Protein AF-A0A0F9HTT0-F1 (afdb_monomer)

Solvent-accessible surface area (backbone atoms only — not comparable to full-atom values): 13011 Å² total; per-residue (Å²): 137,82,81,79,82,82,64,60,93,89,58,52,79,64,54,54,51,51,52,52,50,56,60,61,68,66,59,85,53,100,83,54,87,80,87,70,98,74,83,88,62,87,89,46,56,83,67,41,56,71,45,66,48,99,88,65,45,85,36,46,57,89,56,58,44,81,81,50,72,56,44,89,99,46,33,50,54,43,59,76,82,69,53,58,72,52,77,45,68,61,84,60,81,55,97,86,48,83,76,86,70,100,72,89,84,85,87,54,102,75,70,79,89,83,67,72,57,90,80,61,93,61,92,47,52,54,34,60,55,73,43,62,47,98,87,69,46,77,37,30,38,44,34,26,92,42,61,87,53,95,59,81,42,80,49,75,70,75,74,86,84,91,83,88,84,67,81,81,96,61,83,90,83,85,90,75,91,77,84,76,78,82,80,79,82,126

Foldseek 3Di:
DDDPPDDDPPADPVNVVVVVVVVVVQVDDPPDDDDDPDDDDPQEDPLFDWDQDPVGDIYGDPFPCVVPPDDPPAWDWGDPPRHDIDIDGPQDPPPPGDDDDPDDDDDDPDDDDDQQDPPDPDQFGDDWDFDADPVGHTQWIWADHTRPDPDTDTDGDPDDDDDDDDPDPDDDDDDDPDDDPPPDDD

Structure (mmCIF, N/CA/C/O backbone):
data_AF-A0A0F9HTT0-F1
#
_entry.id   AF-A0A0F9HTT0-F1
#
loop_
_atom_site.group_PDB
_atom_site.id
_atom_site.type_symbol
_atom_site.label_atom_id
_atom_site.label_alt_id
_atom_site.label_comp_id
_atom_site.label_asym_id
_atom_site.label_entity_id
_atom_site.label_seq_id
_atom_site.pdbx_PDB_ins_code
_atom_site.Cartn_x
_atom_site.Cartn_y
_atom_site.Cartn_z
_atom_site.occupancy
_atom_site.B_iso_or_equiv
_atom_site.auth_seq_id
_atom_site.auth_comp_id
_atom_site.auth_asym_id
_atom_site.auth_atom_id
_atom_site.pdbx_PDB_model_num
ATOM 1 N N . MET A 1 1 ? -30.720 -22.957 77.000 1.00 44.38 1 MET A N 1
ATOM 2 C CA . MET A 1 1 ? -29.562 -22.425 76.253 1.00 44.38 1 MET A CA 1
ATOM 3 C C . MET A 1 1 ? -30.097 -21.460 75.205 1.00 44.38 1 MET A C 1
ATOM 5 O O . MET A 1 1 ? -30.482 -21.893 74.131 1.00 44.38 1 MET A O 1
ATOM 9 N N . GLY A 1 2 ? -30.271 -20.187 75.571 1.00 49.44 2 GLY A N 1
ATOM 10 C CA . GLY A 1 2 ? -30.751 -19.158 74.645 1.00 49.44 2 GLY A CA 1
ATOM 11 C C . GLY A 1 2 ? -29.561 -18.577 73.898 1.00 49.44 2 GLY A C 1
ATOM 12 O O . GLY A 1 2 ? -28.643 -18.062 74.528 1.00 49.44 2 GLY A O 1
ATOM 13 N N . THR A 1 3 ? -29.542 -18.720 72.579 1.00 54.47 3 THR A N 1
ATOM 14 C CA . THR A 1 3 ? -28.498 -18.172 71.712 1.00 54.47 3 THR A CA 1
ATOM 15 C C . THR A 1 3 ? -28.499 -16.650 71.820 1.00 54.47 3 THR A C 1
ATOM 17 O O . THR A 1 3 ? -29.500 -16.011 71.488 1.00 54.47 3 THR A O 1
ATOM 20 N N . SER A 1 4 ? -27.397 -16.064 72.291 1.00 58.12 4 SER A N 1
ATOM 21 C CA . SER A 1 4 ? -27.196 -14.617 72.268 1.00 58.12 4 SER A CA 1
ATOM 22 C C . SER A 1 4 ? -27.288 -14.133 70.826 1.00 58.12 4 SER A C 1
ATOM 24 O O . SER A 1 4 ? -26.438 -14.454 69.997 1.00 58.12 4 SER A O 1
ATOM 26 N N . ASN A 1 5 ? -28.345 -13.381 70.528 1.00 60.69 5 ASN A N 1
ATOM 27 C CA . ASN A 1 5 ? -28.507 -12.685 69.263 1.00 60.69 5 ASN A CA 1
ATOM 28 C C . ASN A 1 5 ? -27.493 -11.530 69.276 1.00 60.69 5 ASN A C 1
ATOM 30 O O . ASN A 1 5 ? -27.756 -10.471 69.844 1.00 60.69 5 ASN A O 1
ATOM 34 N N . LEU A 1 6 ? -26.279 -11.805 68.792 1.00 56.62 6 LEU A N 1
ATOM 35 C CA . LEU A 1 6 ? -25.123 -10.910 68.827 1.00 56.62 6 LEU A CA 1
ATOM 36 C C . LEU A 1 6 ? -25.371 -9.698 67.919 1.00 56.62 6 LEU A C 1
ATOM 38 O O . LEU A 1 6 ? -24.936 -9.660 66.773 1.00 56.62 6 LEU A O 1
ATOM 42 N N . ILE A 1 7 ? -26.074 -8.694 68.436 1.00 59.91 7 ILE A N 1
ATOM 43 C CA . ILE A 1 7 ? -25.997 -7.341 67.896 1.00 59.91 7 ILE A CA 1
ATOM 44 C C . ILE A 1 7 ? -24.750 -6.714 68.521 1.00 59.91 7 ILE A C 1
ATOM 46 O O . ILE A 1 7 ? -24.640 -6.633 69.745 1.00 59.91 7 ILE A O 1
ATOM 50 N N . SER A 1 8 ? -23.790 -6.328 67.681 1.00 65.12 8 SER A N 1
ATOM 51 C CA . SER A 1 8 ? -22.561 -5.665 68.124 1.00 65.12 8 SER A CA 1
ATOM 52 C C . SER A 1 8 ? -22.897 -4.431 68.971 1.00 65.12 8 SER A C 1
ATOM 54 O O . SER A 1 8 ? -23.736 -3.613 68.576 1.00 65.12 8 SER A O 1
ATOM 56 N N . VAL A 1 9 ? -22.257 -4.308 70.141 1.00 57.00 9 VAL A N 1
ATOM 57 C CA . VAL A 1 9 ? -22.409 -3.165 71.052 1.00 57.00 9 VAL A CA 1
ATOM 58 C C . VAL A 1 9 ? -22.036 -1.894 70.285 1.00 57.00 9 VAL A C 1
ATOM 60 O O . VAL A 1 9 ? -20.870 -1.674 69.977 1.00 57.00 9 VAL A O 1
ATOM 63 N N . GLY A 1 10 ? -23.039 -1.086 69.933 1.00 64.62 10 GLY A N 1
ATOM 64 C CA . GLY A 1 10 ? -22.864 0.143 69.147 1.00 64.62 10 GLY A CA 1
ATOM 65 C C . GLY A 1 10 ? -23.852 0.328 67.992 1.00 64.62 10 GLY A C 1
ATOM 66 O O . GLY A 1 10 ? -23.966 1.433 67.476 1.00 64.62 10 GLY A O 1
ATOM 67 N N . THR A 1 11 ? -24.613 -0.705 67.616 1.00 70.50 11 THR A N 1
ATOM 68 C CA . THR A 1 11 ? -25.748 -0.570 66.683 1.00 70.50 11 THR A CA 1
ATOM 69 C C . THR A 1 11 ? -27.010 -1.121 67.332 1.00 70.50 11 THR A C 1
ATOM 71 O O . THR A 1 11 ? -27.002 -2.224 67.865 1.00 70.50 11 THR A O 1
ATOM 74 N N . THR A 1 12 ? -28.103 -0.362 67.348 1.00 85.56 12 THR A N 1
ATOM 75 C CA . THR A 1 12 ? -29.396 -0.862 67.833 1.00 85.56 12 THR A CA 1
ATOM 76 C C . THR A 1 12 ? -30.155 -1.565 66.704 1.00 85.56 12 THR A C 1
ATOM 78 O O . THR A 1 12 ? -29.914 -1.336 65.517 1.00 85.56 12 THR A O 1
ATOM 81 N N . LEU A 1 13 ? -31.166 -2.370 67.045 1.00 85.62 13 LEU A N 1
ATOM 82 C CA . LEU A 1 13 ? -32.094 -2.931 66.051 1.00 85.62 13 LEU A CA 1
ATOM 83 C C . LEU A 1 13 ? -32.804 -1.835 65.226 1.00 85.62 13 LEU A C 1
ATOM 85 O O . LEU A 1 13 ? -33.217 -2.063 64.088 1.00 85.62 13 LEU A O 1
ATOM 89 N N . GLN A 1 14 ? -32.959 -0.639 65.798 1.00 90.19 14 GLN A N 1
ATOM 90 C CA . GLN A 1 14 ? -33.544 0.514 65.119 1.00 90.19 14 GLN A CA 1
ATOM 91 C C . GLN A 1 14 ? -32.577 1.119 64.091 1.00 90.19 14 GLN A C 1
ATOM 93 O O . GLN A 1 14 ? -33.029 1.500 63.011 1.00 90.19 14 GLN A O 1
ATOM 98 N N . ASP A 1 15 ? -31.271 1.142 64.373 1.00 88.88 15 ASP A N 1
ATOM 99 C CA . ASP A 1 15 ? -30.243 1.611 63.432 1.00 88.88 15 ASP A CA 1
ATOM 100 C C . ASP A 1 15 ? -30.157 0.702 62.208 1.00 88.88 15 ASP A C 1
ATOM 102 O O . ASP A 1 15 ? -30.147 1.185 61.075 1.00 88.88 15 ASP A O 1
ATOM 106 N N . LEU A 1 16 ? -30.217 -0.617 62.424 1.00 88.69 16 LEU A N 1
ATOM 107 C CA . LEU A 1 16 ? -30.276 -1.591 61.335 1.00 88.69 16 LEU A CA 1
ATOM 108 C C . LEU A 1 16 ? -31.517 -1.372 60.457 1.00 88.69 16 LEU A C 1
ATOM 110 O O . LEU A 1 16 ? -31.412 -1.308 59.233 1.00 88.69 16 LEU A O 1
ATOM 114 N N . ARG A 1 17 ? -32.698 -1.192 61.064 1.00 90.88 17 ARG A N 1
ATOM 115 C CA . ARG A 1 17 ? -33.935 -0.902 60.317 1.00 90.88 17 ARG A CA 1
ATOM 116 C C . ARG A 1 17 ? -33.834 0.396 59.522 1.00 90.88 17 ARG A C 1
ATOM 118 O O . ARG A 1 17 ? -34.252 0.421 58.369 1.00 90.88 17 ARG A O 1
ATOM 125 N N . ARG A 1 18 ? -33.258 1.454 60.104 1.00 91.50 18 ARG A N 1
ATOM 126 C CA . ARG A 1 18 ? -33.022 2.729 59.408 1.00 91.50 18 ARG A CA 1
ATOM 127 C C . ARG A 1 18 ? -32.077 2.556 58.219 1.00 91.50 18 ARG A C 1
ATOM 129 O O . ARG A 1 18 ? -32.345 3.125 57.166 1.00 91.50 18 ARG A O 1
ATOM 136 N N . ALA A 1 19 ? -31.008 1.773 58.360 1.00 88.94 19 ALA A N 1
ATOM 137 C CA . ALA A 1 19 ? -30.078 1.487 57.268 1.00 88.94 19 ALA A CA 1
ATOM 138 C C . ALA A 1 19 ? -30.762 0.726 56.119 1.00 88.94 19 ALA A C 1
ATOM 140 O O . ALA A 1 19 ? -30.657 1.134 54.963 1.00 88.94 19 ALA A O 1
ATOM 141 N N . VAL A 1 20 ? -31.545 -0.310 56.438 1.00 90.12 20 VAL A N 1
ATOM 142 C CA . VAL A 1 20 ? -32.313 -1.081 55.445 1.00 90.12 20 VAL A CA 1
ATOM 143 C C . VAL A 1 20 ? -33.370 -0.215 54.756 1.00 90.12 20 VAL A C 1
ATOM 145 O O . VAL A 1 20 ? -33.509 -0.275 53.539 1.00 90.12 20 VAL A O 1
ATOM 148 N N . GLN A 1 21 ? -34.084 0.639 55.497 1.00 92.44 21 GLN A N 1
ATOM 149 C CA . GLN A 1 21 ? -35.062 1.569 54.921 1.00 92.44 21 GLN A CA 1
ATOM 150 C C . GLN A 1 21 ? -34.410 2.597 53.995 1.00 92.44 21 GLN A C 1
ATOM 152 O O . GLN A 1 21 ? -34.947 2.864 52.924 1.00 92.44 21 GLN A O 1
ATOM 157 N N . LYS A 1 22 ? -33.246 3.144 54.370 1.00 88.81 22 LYS A N 1
ATOM 158 C CA . LYS A 1 22 ? -32.473 4.044 53.503 1.00 88.81 22 LYS A CA 1
ATOM 159 C C . LYS A 1 22 ? -32.066 3.348 52.206 1.00 88.81 22 LYS A C 1
ATOM 161 O O . LYS A 1 22 ? -32.268 3.914 51.137 1.00 88.81 22 LYS A O 1
ATOM 166 N N . LEU A 1 23 ? -31.577 2.111 52.290 1.00 86.19 23 LEU A N 1
ATOM 167 C CA . LEU A 1 23 ? -31.217 1.328 51.108 1.00 86.19 23 LEU A CA 1
ATOM 168 C C . LEU A 1 23 ? -32.438 1.033 50.220 1.00 86.19 23 LEU A C 1
ATOM 170 O O . LEU A 1 23 ? -32.392 1.268 49.017 1.00 86.19 23 LEU A O 1
ATOM 174 N N . ALA A 1 24 ? -33.559 0.609 50.810 1.00 86.88 24 ALA A N 1
ATOM 175 C CA . ALA A 1 24 ? -34.808 0.365 50.083 1.00 86.88 24 ALA A CA 1
ATOM 176 C C . ALA A 1 24 ? -35.384 1.645 49.448 1.00 86.88 24 ALA A C 1
ATOM 178 O O . ALA A 1 24 ? -35.998 1.597 48.383 1.00 86.88 24 ALA A O 1
ATOM 179 N N . SER A 1 25 ? -35.168 2.803 50.080 1.00 87.50 25 SER A N 1
ATOM 180 C CA . SER A 1 25 ? -35.643 4.095 49.577 1.00 87.50 25 SER A CA 1
ATOM 181 C C . SER A 1 25 ? -34.893 4.594 48.340 1.00 87.50 25 SER A C 1
ATOM 183 O O . SER A 1 25 ? -35.421 5.453 47.639 1.00 87.50 25 SER A O 1
ATOM 185 N N . LEU A 1 26 ? -33.715 4.030 48.034 1.00 85.38 26 LEU A N 1
ATOM 186 C CA . LEU A 1 26 ? -32.943 4.356 46.832 1.00 85.38 26 LEU A CA 1
ATOM 187 C C . LEU A 1 26 ? -33.636 3.877 45.539 1.00 85.38 26 LEU A C 1
ATOM 189 O O . LEU A 1 26 ? -33.319 4.378 44.468 1.00 85.38 26 LEU A O 1
ATOM 193 N N . LYS A 1 27 ? -34.611 2.953 45.645 1.00 80.00 27 LYS A N 1
ATOM 194 C CA . LYS A 1 27 ? -35.469 2.457 44.547 1.00 80.00 27 LYS A CA 1
ATOM 195 C C . LYS A 1 27 ? -34.713 1.976 43.303 1.00 80.00 27 LYS A C 1
ATOM 197 O O . LYS A 1 27 ? -35.187 2.185 42.193 1.00 80.00 27 LYS A O 1
ATOM 202 N N . LEU A 1 28 ? -33.585 1.293 43.488 1.00 88.06 28 LEU A N 1
ATOM 203 C CA . LEU A 1 28 ? -32.845 0.706 42.373 1.00 88.06 28 LEU A CA 1
ATOM 204 C C . LEU A 1 28 ? -33.722 -0.316 41.629 1.00 88.06 28 LEU A C 1
ATOM 206 O O . LEU A 1 28 ? -34.144 -1.323 42.195 1.00 88.06 28 LEU A O 1
ATOM 210 N N . ASN A 1 29 ? -34.006 -0.034 40.365 1.00 85.31 29 ASN A N 1
ATOM 211 C CA . ASN A 1 29 ? -34.730 -0.875 39.418 1.00 85.31 29 ASN A CA 1
ATOM 212 C C . ASN A 1 29 ? -34.056 -0.790 38.035 1.00 85.31 29 ASN A C 1
ATOM 214 O O . ASN A 1 29 ? -33.087 -0.052 37.865 1.00 85.31 29 ASN A O 1
ATOM 218 N N . ALA A 1 30 ? -34.554 -1.547 37.053 1.00 87.06 30 ALA A N 1
ATOM 219 C CA . ALA A 1 30 ? -33.964 -1.610 35.710 1.00 87.06 30 ALA A CA 1
ATOM 220 C C . ALA A 1 30 ? -33.910 -0.250 34.979 1.00 87.06 30 ALA A C 1
ATOM 222 O O . ALA A 1 30 ? -33.082 -0.078 34.091 1.00 87.06 30 ALA A O 1
ATOM 223 N N . ASP A 1 31 ? -34.741 0.710 35.395 1.00 87.69 31 ASP A N 1
ATOM 224 C CA . ASP A 1 31 ? -34.842 2.050 34.804 1.00 87.69 31 ASP A CA 1
ATOM 225 C C . ASP A 1 31 ? -34.176 3.132 35.674 1.00 87.69 31 ASP A C 1
ATOM 227 O O . ASP A 1 31 ? -34.273 4.329 35.395 1.00 87.69 31 ASP A O 1
ATOM 231 N N . SER A 1 32 ? -33.530 2.739 36.775 1.00 89.50 32 SER A N 1
ATOM 232 C CA . SER A 1 32 ? -32.914 3.681 37.703 1.00 89.50 32 SER A CA 1
ATOM 233 C C . SER A 1 32 ? -31.653 4.281 37.103 1.00 89.50 32 SER A C 1
ATOM 235 O O . SER A 1 32 ? -30.686 3.575 36.830 1.00 89.50 32 SER A O 1
ATOM 237 N N . ALA A 1 33 ? -31.622 5.605 36.979 1.00 87.19 33 ALA A N 1
ATOM 238 C CA . ALA A 1 33 ? -30.393 6.335 36.707 1.00 87.19 33 ALA A CA 1
ATOM 239 C C . ALA A 1 33 ? -29.586 6.473 38.007 1.00 87.19 33 ALA A C 1
ATOM 241 O O . ALA A 1 33 ? -30.037 7.102 38.966 1.00 87.19 33 ALA A O 1
ATOM 242 N N . ILE A 1 34 ? -28.394 5.879 38.041 1.00 87.19 34 ILE A N 1
ATOM 243 C CA . ILE A 1 34 ? -27.460 5.975 39.166 1.00 87.19 34 ILE A CA 1
ATOM 244 C C . ILE A 1 34 ? -26.243 6.778 38.710 1.00 87.19 34 ILE A C 1
ATOM 246 O O . ILE A 1 34 ? -25.644 6.463 37.685 1.00 87.19 34 ILE A O 1
ATOM 250 N N . THR 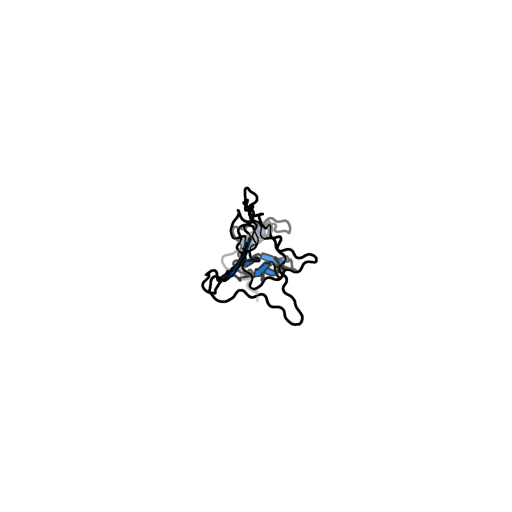A 1 35 ? -25.851 7.785 39.489 1.00 89.62 35 THR A N 1
ATOM 251 C CA . THR A 1 35 ? 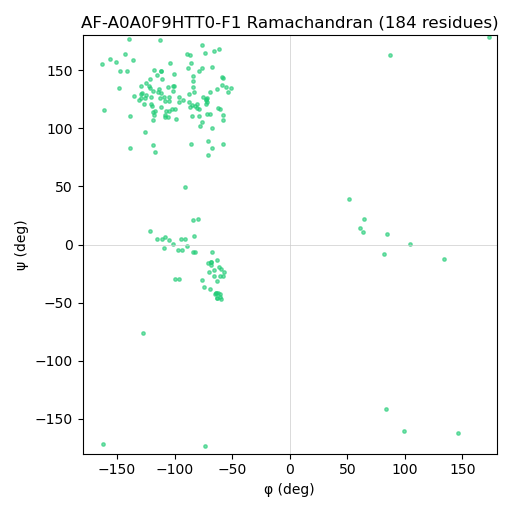-24.643 8.579 39.235 1.00 89.62 35 THR A CA 1
ATOM 252 C C . THR A 1 35 ? -23.620 8.307 40.328 1.00 89.62 35 THR A C 1
ATOM 254 O O . THR A 1 35 ? -23.911 8.477 41.512 1.00 89.62 35 THR A O 1
ATOM 257 N N . PHE A 1 36 ? -22.410 7.923 39.933 1.00 90.50 36 PHE A N 1
ATOM 258 C CA . PHE A 1 36 ? -21.269 7.747 40.828 1.00 90.50 36 PHE A CA 1
ATOM 259 C C . PHE A 1 36 ? -20.217 8.822 40.548 1.00 90.50 36 PHE A C 1
ATOM 261 O O . PHE A 1 36 ? -20.079 9.266 39.411 1.00 90.50 36 PHE A O 1
ATOM 268 N N . GLY A 1 37 ? -19.464 9.232 41.573 1.00 94.75 37 GLY A N 1
ATOM 269 C CA . GLY A 1 37 ? -18.307 10.116 41.376 1.00 94.75 37 GLY A CA 1
ATOM 270 C C . GLY A 1 37 ? -17.154 9.406 40.658 1.00 94.75 37 GLY A C 1
ATOM 271 O O . GLY A 1 37 ? -16.507 9.986 39.794 1.00 94.75 37 GLY A O 1
ATOM 272 N N . SER A 1 38 ? -16.938 8.132 40.987 1.00 93.81 38 SER A N 1
ATOM 273 C CA . SER A 1 38 ? -16.037 7.218 40.289 1.00 93.81 38 SER A CA 1
ATOM 274 C C . SER A 1 38 ? -16.541 5.783 40.437 1.00 93.81 38 SER A C 1
ATOM 276 O O . SER A 1 38 ? -17.291 5.466 41.363 1.00 93.81 38 SER A O 1
ATOM 278 N N . ILE A 1 39 ? -16.135 4.920 39.509 1.00 92.06 39 ILE A N 1
ATOM 279 C CA . ILE A 1 39 ? -16.385 3.481 39.556 1.00 92.06 39 ILE A CA 1
ATOM 280 C C . ILE A 1 39 ? -15.045 2.799 39.299 1.00 92.06 39 ILE A C 1
ATOM 282 O O . ILE A 1 39 ? -14.411 3.062 38.279 1.00 92.06 39 ILE A O 1
ATOM 286 N N . THR A 1 40 ? -14.623 1.930 40.212 1.00 94.25 40 THR A N 1
ATOM 287 C CA . THR A 1 40 ? -13.506 1.010 39.976 1.00 94.25 40 THR A CA 1
ATOM 288 C C . THR A 1 40 ? -14.086 -0.326 39.528 1.00 94.25 40 THR A C 1
ATOM 290 O O . THR A 1 40 ? -14.980 -0.861 40.183 1.00 94.25 40 THR A O 1
ATOM 293 N N . LEU A 1 41 ? -13.609 -0.844 38.399 1.00 94.69 41 LEU A N 1
ATOM 294 C CA . LEU A 1 41 ? -14.064 -2.101 37.811 1.00 94.69 41 LEU A CA 1
ATOM 295 C C . LEU A 1 41 ? -12.884 -3.073 37.745 1.00 94.69 41 LEU A C 1
ATOM 297 O O . LEU A 1 41 ? -12.207 -3.160 36.726 1.00 94.69 41 LEU A O 1
ATOM 301 N N . ASP A 1 42 ? -12.642 -3.790 38.842 1.00 93.81 42 ASP A N 1
ATOM 302 C CA . ASP A 1 42 ? -11.424 -4.597 39.049 1.00 93.81 42 ASP A CA 1
ATOM 303 C C . ASP A 1 42 ? -11.232 -5.736 38.032 1.00 93.81 42 ASP A C 1
ATOM 305 O O . ASP A 1 42 ? -10.123 -6.230 37.855 1.00 93.81 42 ASP A O 1
ATOM 309 N N . ASN A 1 43 ? -12.304 -6.147 37.350 1.00 92.81 43 ASN A N 1
ATOM 310 C CA . ASN A 1 43 ? -12.258 -7.192 36.324 1.00 92.81 43 ASN A CA 1
ATOM 311 C C . ASN A 1 43 ? -11.851 -6.670 34.935 1.00 92.81 43 ASN A C 1
ATOM 313 O O . ASN A 1 43 ? -11.690 -7.469 34.014 1.00 92.81 43 ASN A O 1
ATOM 317 N N . LEU A 1 44 ? -11.716 -5.352 34.757 1.00 95.00 44 LEU A N 1
ATOM 318 C CA . LEU A 1 44 ? -11.248 -4.764 33.505 1.00 95.00 44 LEU A CA 1
ATOM 319 C C . LEU A 1 44 ? -9.724 -4.647 33.487 1.00 95.00 44 LEU A C 1
ATOM 321 O O . LEU A 1 44 ? -9.064 -4.467 34.507 1.00 95.00 44 LEU A O 1
ATOM 325 N N . THR A 1 45 ? -9.157 -4.698 32.290 1.00 92.94 45 THR A N 1
ATOM 326 C CA . THR A 1 45 ? -7.746 -4.402 32.053 1.00 92.94 45 THR A CA 1
ATOM 327 C C . THR A 1 45 ? -7.542 -2.892 31.924 1.00 92.94 45 THR A C 1
ATOM 329 O O . THR A 1 45 ? -8.257 -2.219 31.177 1.00 92.94 45 THR A O 1
ATOM 332 N N . ALA A 1 46 ? -6.550 -2.355 32.640 1.00 92.19 46 ALA A N 1
ATOM 333 C CA . ALA A 1 46 ? -6.192 -0.942 32.564 1.00 92.19 46 ALA A CA 1
ATOM 334 C C . ALA A 1 46 ? -5.822 -0.534 31.126 1.00 92.19 46 ALA A C 1
ATOM 336 O O . ALA A 1 46 ? -5.199 -1.305 30.402 1.00 92.19 46 ALA A O 1
ATOM 337 N N . ASN A 1 47 ? -6.200 0.686 30.736 1.00 90.19 47 ASN A N 1
ATOM 338 C CA . ASN A 1 47 ? -5.950 1.280 29.416 1.00 90.19 47 ASN A CA 1
ATOM 339 C C . ASN A 1 47 ? -6.566 0.534 28.217 1.00 90.19 47 ASN A C 1
ATOM 341 O O . ASN A 1 47 ? -6.228 0.848 27.086 1.00 90.19 47 ASN A O 1
ATOM 345 N N . ARG A 1 48 ? -7.499 -0.408 28.408 1.00 91.81 48 ARG A N 1
ATOM 346 C CA . ARG A 1 48 ? -8.138 -1.128 27.291 1.00 91.81 48 ARG A CA 1
ATOM 347 C C . ARG A 1 48 ? -9.521 -0.577 26.961 1.00 91.81 48 ARG A C 1
ATOM 349 O O . ARG A 1 48 ? -10.275 -0.184 27.851 1.0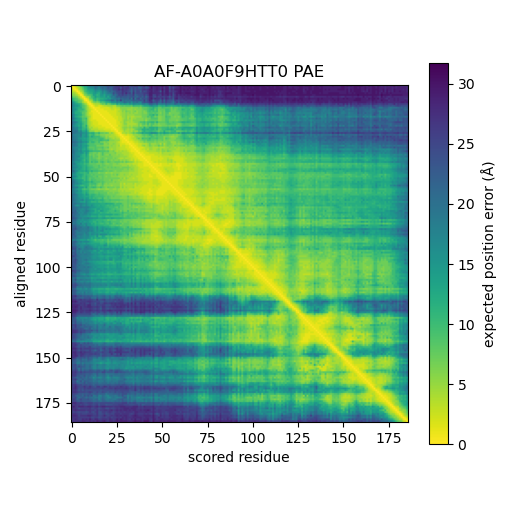0 91.81 48 ARG A O 1
ATOM 356 N N . LEU A 1 49 ? -9.881 -0.630 25.676 1.00 90.56 49 LEU A N 1
ATOM 357 C CA . LEU A 1 49 ? -11.260 -0.429 25.230 1.00 90.56 49 LEU A CA 1
ATOM 358 C C . LEU A 1 49 ? -12.179 -1.462 25.897 1.00 90.56 49 LEU A C 1
ATOM 360 O O . LEU A 1 49 ? -11.789 -2.615 26.097 1.00 90.56 49 LEU A O 1
ATOM 364 N N . THR A 1 50 ? -13.401 -1.056 26.229 1.00 93.12 50 THR A N 1
ATOM 365 C CA . THR A 1 50 ? -14.403 -1.917 26.856 1.00 93.12 50 THR A CA 1
ATOM 366 C C . THR A 1 50 ? -15.571 -2.191 25.915 1.00 93.12 50 THR A C 1
ATOM 368 O O . THR A 1 50 ? -15.922 -1.365 25.074 1.00 93.12 50 THR A O 1
ATOM 371 N N . TYR A 1 51 ? -16.175 -3.367 26.053 1.00 94.44 51 TYR A N 1
ATOM 372 C CA . TYR A 1 51 ? -17.349 -3.797 25.298 1.00 94.44 51 TYR A CA 1
ATOM 373 C C . TYR A 1 51 ? -18.279 -4.622 26.192 1.00 94.44 51 TYR A C 1
ATOM 375 O O . TYR A 1 51 ? -17.881 -5.067 27.267 1.00 94.44 51 TYR A O 1
ATOM 383 N N . ALA A 1 52 ? -19.524 -4.814 25.760 1.00 95.81 52 ALA A N 1
ATOM 384 C CA . ALA A 1 52 ? -20.423 -5.774 26.388 1.00 95.81 52 ALA A CA 1
ATOM 385 C C . ALA A 1 52 ? -20.212 -7.152 25.749 1.00 95.81 52 ALA A C 1
ATOM 387 O O . ALA A 1 52 ? -20.348 -7.284 24.531 1.00 95.81 52 ALA A O 1
ATOM 388 N N . ASP A 1 53 ? -19.875 -8.154 26.554 1.00 93.38 53 ASP A N 1
ATOM 389 C CA . ASP A 1 53 ? -19.674 -9.522 26.078 1.00 93.38 53 ASP A CA 1
ATOM 390 C C . ASP A 1 53 ? -20.998 -10.235 25.734 1.00 93.38 53 ASP A C 1
ATOM 392 O O . ASP A 1 53 ? -22.079 -9.637 25.722 1.00 93.38 53 ASP A O 1
ATOM 396 N N . ALA A 1 54 ? -20.921 -11.532 25.420 1.00 94.19 54 ALA A N 1
ATOM 397 C CA . ALA A 1 54 ? -22.091 -12.338 25.068 1.00 94.19 54 ALA A CA 1
ATOM 398 C C . ALA A 1 54 ? -23.142 -12.410 26.196 1.00 94.19 54 ALA A C 1
ATOM 400 O O . ALA A 1 54 ? -24.337 -12.525 25.911 1.00 94.19 54 ALA A O 1
ATOM 401 N N . ASP A 1 55 ? -22.713 -12.273 27.453 1.00 96.00 55 ASP A N 1
ATOM 402 C CA . ASP A 1 55 ? -23.569 -12.244 28.641 1.00 96.00 55 ASP A CA 1
ATOM 403 C C . ASP A 1 55 ? -23.998 -10.814 29.016 1.00 96.00 55 ASP A C 1
ATOM 405 O O . ASP A 1 55 ? -24.711 -10.605 30.002 1.00 96.00 55 ASP A O 1
ATOM 409 N N . LYS A 1 56 ? -23.629 -9.826 28.186 1.00 94.31 56 LYS A N 1
ATOM 410 C CA . LYS A 1 56 ? -23.862 -8.386 28.373 1.00 94.31 56 LYS A CA 1
ATOM 411 C C . LYS A 1 56 ? -23.123 -7.811 29.582 1.00 94.31 56 LYS A C 1
ATOM 413 O O . LYS A 1 56 ? -23.519 -6.765 30.103 1.00 94.31 56 LYS A O 1
ATOM 418 N N . LEU A 1 57 ? -22.060 -8.471 30.030 1.00 94.75 57 LEU A N 1
ATOM 419 C CA . LEU A 1 57 ? -21.171 -7.943 31.052 1.00 94.75 57 LEU A CA 1
ATOM 420 C C . LEU A 1 57 ? -20.140 -7.021 30.406 1.00 94.75 57 LEU A C 1
ATOM 422 O O . LEU A 1 57 ? -19.697 -7.242 29.280 1.00 94.75 57 LEU A O 1
ATOM 426 N N . LEU A 1 58 ? -19.762 -5.964 31.123 1.00 95.62 58 LEU A N 1
ATOM 427 C CA . LEU A 1 58 ? -18.704 -5.071 30.668 1.00 95.62 58 LEU A CA 1
ATOM 428 C C . LEU A 1 58 ? -17.357 -5.790 30.791 1.00 95.62 58 LEU A C 1
ATOM 430 O O . LEU A 1 58 ? -16.973 -6.208 31.883 1.00 95.62 58 LEU A O 1
ATOM 434 N N . SER A 1 59 ? -16.649 -5.903 29.676 1.00 95.38 59 SER A N 1
ATOM 435 C CA . SER A 1 59 ? -15.383 -6.618 29.555 1.00 95.38 59 SER A CA 1
ATOM 436 C C . SER A 1 59 ? -14.376 -5.803 28.744 1.00 95.38 59 SER A C 1
ATOM 438 O O . SER A 1 59 ? -14.750 -4.899 27.994 1.00 95.38 59 SER A O 1
ATOM 440 N N . SER A 1 60 ? -13.085 -6.093 28.901 1.00 94.38 60 SER A N 1
ATOM 441 C CA . SER A 1 60 ? -12.024 -5.467 28.106 1.00 94.38 60 SER A CA 1
ATOM 442 C C . SER A 1 60 ? -11.850 -6.187 26.774 1.00 94.38 60 SER A C 1
ATOM 444 O O . SER A 1 60 ? -11.875 -7.416 26.706 1.00 94.38 60 SER A O 1
ATOM 446 N N . VAL A 1 61 ? -11.621 -5.428 25.705 1.00 92.25 61 VAL A N 1
ATOM 447 C CA . VAL A 1 61 ? -11.242 -5.993 24.409 1.00 92.25 61 VAL A CA 1
ATOM 448 C C . VAL A 1 61 ? -9.829 -6.573 24.525 1.00 92.25 61 VAL A C 1
ATOM 450 O O . VAL A 1 61 ? -8.852 -5.847 24.731 1.00 92.25 61 VAL A O 1
ATOM 453 N N . ALA A 1 62 ? -9.727 -7.899 24.432 1.00 88.56 62 ALA A N 1
ATOM 454 C CA . ALA A 1 62 ? -8.468 -8.630 24.591 1.00 88.56 62 ALA A CA 1
ATOM 455 C C . ALA A 1 62 ? -7.548 -8.524 23.366 1.00 88.56 62 ALA A C 1
ATOM 457 O O . ALA A 1 62 ? -6.336 -8.526 23.527 1.00 88.56 62 ALA A O 1
ATOM 458 N N . ASP A 1 63 ? -8.128 -8.395 22.174 1.00 89.25 63 ASP A N 1
ATOM 459 C CA . ASP A 1 63 ? -7.417 -8.176 20.915 1.00 89.25 63 ASP A CA 1
ATOM 460 C C . ASP A 1 63 ? -8.193 -7.145 20.090 1.00 89.25 63 ASP A C 1
ATOM 462 O O . ASP A 1 63 ? -9.312 -7.407 19.635 1.00 89.25 63 ASP A O 1
ATOM 466 N N . LEU A 1 64 ? -7.627 -5.949 19.931 1.00 89.56 64 LEU A N 1
ATOM 467 C CA . LEU A 1 64 ? -8.269 -4.843 19.217 1.00 89.56 64 LEU A CA 1
ATOM 468 C C . LEU A 1 64 ? -8.454 -5.129 17.716 1.00 89.56 64 LEU A C 1
ATOM 470 O O . LEU A 1 64 ? -9.369 -4.576 17.098 1.00 89.56 64 LEU A O 1
ATOM 474 N N . THR A 1 65 ? -7.674 -6.049 17.136 1.00 90.31 65 THR A N 1
ATOM 475 C CA . THR A 1 65 ? -7.799 -6.443 15.721 1.00 90.31 65 THR A CA 1
ATOM 476 C C . THR A 1 65 ? -9.097 -7.207 15.425 1.00 90.31 65 THR A C 1
ATOM 478 O O . THR A 1 65 ? -9.524 -7.287 14.274 1.00 90.31 65 THR A O 1
ATOM 481 N N . THR A 1 66 ? -9.793 -7.697 16.461 1.00 86.56 66 THR A N 1
ATOM 482 C CA . THR A 1 66 ? -11.116 -8.336 16.321 1.00 86.56 66 THR A CA 1
ATOM 483 C C . THR A 1 66 ? -12.234 -7.355 15.956 1.00 86.56 66 THR A C 1
ATOM 485 O O . THR A 1 66 ? -13.237 -7.761 15.371 1.00 86.56 66 THR A O 1
ATOM 488 N N . TRP A 1 67 ? -12.063 -6.067 16.269 1.00 87.88 67 TRP A N 1
ATOM 489 C CA . TRP A 1 67 ? -13.033 -5.006 15.969 1.00 87.88 67 TRP A CA 1
ATOM 490 C C . TRP A 1 67 ? -12.660 -4.206 14.726 1.00 87.88 67 TRP A C 1
ATOM 492 O O . TRP A 1 67 ? -13.536 -3.696 14.028 1.00 87.88 67 TRP A O 1
ATOM 502 N N . VAL A 1 68 ? -11.361 -4.099 14.450 1.00 88.75 68 VAL A N 1
ATOM 503 C CA . VAL A 1 68 ? -10.830 -3.398 13.284 1.00 88.75 68 VAL A CA 1
ATOM 504 C C . VAL A 1 68 ? -9.917 -4.357 12.532 1.00 88.75 68 VAL A C 1
ATOM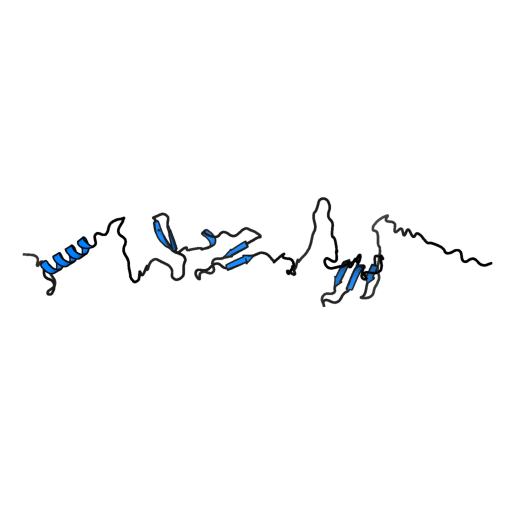 506 O O . VAL A 1 68 ? -8.752 -4.532 12.879 1.00 88.75 68 VAL A O 1
ATOM 509 N N . ALA A 1 69 ? -10.469 -4.996 11.502 1.00 88.12 69 ALA A N 1
ATOM 510 C CA . ALA A 1 69 ? -9.736 -5.943 10.676 1.00 88.12 69 ALA A CA 1
ATOM 511 C C . ALA A 1 69 ? -8.950 -5.223 9.571 1.00 88.12 69 ALA A C 1
ATOM 513 O O . ALA A 1 69 ? -9.471 -4.338 8.890 1.00 88.12 69 ALA A O 1
ATOM 514 N N . GLY A 1 70 ? -7.698 -5.635 9.377 1.00 90.81 70 GLY A N 1
ATOM 515 C CA . GLY A 1 70 ? -6.900 -5.223 8.229 1.00 90.81 70 GLY A CA 1
ATOM 516 C C . GLY A 1 70 ? -7.344 -5.915 6.941 1.00 90.81 70 GLY A C 1
ATOM 517 O O . GLY A 1 70 ? -8.039 -6.933 6.953 1.00 90.81 70 GLY A O 1
ATOM 518 N N . THR A 1 71 ? -6.892 -5.385 5.811 1.00 89.94 71 THR A N 1
ATOM 519 C CA . THR A 1 71 ? -7.050 -6.008 4.494 1.00 89.94 71 THR A CA 1
ATOM 520 C C . THR A 1 71 ? -5.695 -6.513 4.013 1.00 89.94 71 THR A C 1
ATOM 522 O O . THR A 1 71 ? -4.711 -5.772 3.985 1.00 89.94 71 THR A O 1
ATOM 525 N N . THR A 1 72 ? -5.618 -7.792 3.631 1.00 85.44 72 THR A N 1
ATOM 526 C CA . THR A 1 72 ? -4.371 -8.400 3.144 1.00 85.44 72 THR A CA 1
ATOM 527 C C . THR A 1 72 ? -3.803 -7.596 1.972 1.00 85.44 72 THR A C 1
ATOM 529 O O . THR A 1 72 ? -4.540 -7.212 1.064 1.00 85.44 72 THR A O 1
ATOM 532 N N . ASN A 1 73 ? -2.488 -7.357 1.987 1.00 82.25 73 ASN A N 1
ATOM 533 C CA . ASN A 1 73 ? -1.755 -6.556 0.993 1.00 82.25 73 ASN A CA 1
ATOM 534 C C . ASN A 1 73 ? -2.144 -5.067 0.930 1.00 82.25 73 ASN A C 1
ATOM 536 O O . ASN A 1 73 ? -1.751 -4.375 -0.005 1.00 82.25 73 ASN A O 1
ATOM 540 N N . GLN A 1 74 ? -2.917 -4.571 1.895 1.00 87.88 74 GLN A N 1
ATOM 541 C CA . GLN A 1 74 ? -3.342 -3.177 1.972 1.00 87.88 74 GLN A CA 1
ATOM 542 C C . GLN A 1 74 ? -2.996 -2.625 3.354 1.00 87.88 74 GLN A C 1
ATOM 544 O O . GLN A 1 74 ? -2.006 -1.926 3.499 1.00 87.88 74 GLN A O 1
ATOM 549 N N . ILE A 1 75 ? -3.756 -2.970 4.391 1.00 91.81 75 ILE A N 1
ATOM 550 C CA . ILE A 1 75 ? -3.561 -2.411 5.731 1.00 91.81 75 ILE A CA 1
ATOM 551 C C . ILE A 1 75 ? -3.237 -3.544 6.695 1.00 91.81 75 ILE A C 1
ATOM 553 O O . ILE A 1 75 ? -4.058 -4.440 6.899 1.00 91.81 75 ILE A O 1
ATOM 557 N N . SER A 1 76 ? -2.055 -3.480 7.308 1.00 91.38 76 SER A N 1
ATOM 558 C CA . SER A 1 76 ? -1.735 -4.300 8.475 1.00 91.38 76 SER A CA 1
ATOM 559 C C . SER A 1 76 ? -2.193 -3.568 9.732 1.00 91.38 76 SER A C 1
ATOM 561 O O . SER A 1 76 ? -1.871 -2.392 9.914 1.00 91.38 76 SER A O 1
ATOM 563 N N . ILE A 1 77 ? -2.940 -4.266 10.584 1.00 92.38 77 ILE A N 1
ATOM 564 C CA . ILE A 1 77 ? -3.423 -3.763 11.872 1.00 92.38 77 ILE A CA 1
ATOM 565 C C . ILE A 1 77 ? -2.870 -4.680 12.952 1.00 92.38 77 ILE A C 1
ATOM 567 O O . ILE A 1 77 ? -3.029 -5.896 12.858 1.00 92.38 77 ILE A O 1
ATOM 571 N N . ALA A 1 78 ? -2.217 -4.098 13.953 1.00 91.12 78 ALA A N 1
ATOM 572 C CA . ALA A 1 78 ? -1.666 -4.826 15.087 1.00 91.12 78 ALA A CA 1
ATOM 573 C C . ALA A 1 78 ? -2.115 -4.188 16.406 1.00 91.12 78 ALA A C 1
ATOM 575 O O . ALA A 1 78 ? -2.085 -2.964 16.546 1.00 91.12 78 ALA A O 1
ATOM 576 N N . ASP A 1 79 ? -2.513 -5.035 17.356 1.00 89.62 79 ASP A N 1
ATOM 577 C CA . ASP A 1 79 ? -2.658 -4.675 18.769 1.00 89.62 79 ASP A CA 1
ATOM 578 C C . ASP A 1 79 ? -1.264 -4.703 19.411 1.00 89.62 79 ASP A C 1
ATOM 580 O O . ASP A 1 79 ? -0.575 -5.725 19.372 1.00 89.62 79 ASP A O 1
ATOM 584 N N . ASP A 1 80 ? -0.827 -3.573 19.960 1.00 86.00 80 ASP A N 1
ATOM 585 C CA . ASP A 1 80 ? 0.474 -3.410 20.623 1.00 86.00 80 ASP A CA 1
ATOM 586 C C . ASP A 1 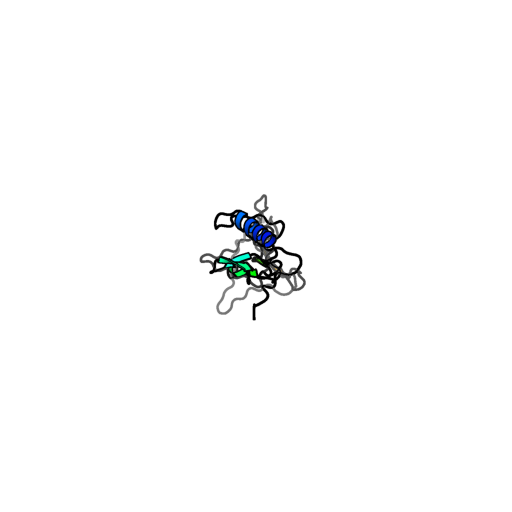80 ? 0.399 -3.611 22.147 1.00 86.00 80 ASP A C 1
ATOM 588 O O . ASP A 1 80 ? 1.398 -3.474 22.856 1.00 86.00 80 ASP A O 1
ATOM 592 N N . GLY A 1 81 ? -0.772 -4.001 22.656 1.00 85.25 81 GLY A N 1
ATOM 593 C CA . GLY A 1 81 ? -0.991 -4.343 24.054 1.00 85.25 81 GLY A CA 1
ATOM 594 C C . GLY A 1 81 ? -1.225 -3.141 24.967 1.00 85.25 81 GLY A C 1
ATOM 595 O O . GLY A 1 81 ? -1.619 -3.347 26.116 1.00 85.25 81 GLY A O 1
ATOM 596 N N . ASP A 1 82 ? -1.054 -1.904 24.489 1.00 86.19 82 ASP A N 1
ATOM 597 C CA . ASP A 1 82 ? -1.141 -0.703 25.333 1.00 86.19 82 ASP A CA 1
ATOM 598 C C . ASP A 1 82 ? -2.533 -0.054 25.370 1.00 86.19 82 ASP A C 1
ATOM 600 O O . ASP A 1 82 ? -2.772 0.861 26.163 1.00 86.19 82 ASP A O 1
ATOM 604 N N . GLY A 1 83 ? -3.462 -0.583 24.567 1.00 86.88 83 GLY A N 1
ATOM 605 C CA . GLY A 1 83 ? -4.800 -0.020 24.402 1.00 86.88 83 GLY A CA 1
ATOM 606 C C . GLY A 1 83 ? -5.006 0.731 23.096 1.00 86.88 83 GLY A C 1
ATOM 607 O O . GLY A 1 83 ? -6.112 1.225 22.865 1.00 86.88 83 GLY A O 1
ATOM 608 N N . SER A 1 84 ? -3.982 0.804 22.249 1.00 88.56 84 SER A N 1
ATOM 609 C CA . SER A 1 84 ? -4.047 1.400 20.925 1.00 88.56 84 SER A CA 1
ATOM 610 C C . SER A 1 84 ? -3.883 0.362 19.806 1.00 88.56 84 SER A C 1
ATOM 612 O O . SER A 1 84 ? -3.761 -0.842 20.034 1.00 88.56 84 SER A O 1
ATOM 614 N N . ILE A 1 85 ? -4.012 0.832 18.565 1.00 91.31 85 ILE A N 1
ATOM 615 C CA . ILE A 1 85 ? -3.751 0.034 17.369 1.00 91.31 85 ILE A CA 1
ATOM 616 C C . ILE A 1 85 ? -2.668 0.723 16.553 1.00 91.31 85 ILE A C 1
ATOM 618 O O . ILE A 1 85 ? -2.745 1.926 16.289 1.00 91.31 85 ILE A O 1
ATOM 622 N N . THR A 1 86 ? -1.699 -0.053 16.083 1.00 90.69 86 THR A N 1
ATOM 623 C CA . THR A 1 86 ? -0.743 0.416 15.084 1.00 90.69 86 THR A CA 1
ATOM 624 C C . THR A 1 86 ? -1.254 0.052 13.691 1.00 90.69 86 THR A C 1
ATOM 626 O O . THR A 1 86 ? -1.528 -1.114 13.393 1.00 90.69 86 THR A O 1
ATOM 629 N N . LEU A 1 87 ? -1.374 1.063 12.826 1.00 90.94 87 LEU A N 1
ATOM 630 C CA . LEU A 1 87 ? -1.773 0.918 11.427 1.00 90.94 87 LEU A CA 1
ATOM 631 C C . LEU A 1 87 ? -0.549 1.083 10.526 1.00 90.94 87 LEU A C 1
ATOM 633 O O . LEU A 1 87 ? 0.152 2.089 10.604 1.00 90.94 87 LEU A O 1
ATOM 637 N N . SER A 1 88 ? -0.310 0.117 9.642 1.00 89.38 88 SER A N 1
ATOM 638 C CA . SER A 1 88 ? 0.675 0.240 8.561 1.00 89.38 88 SER A CA 1
ATOM 639 C C . SER A 1 88 ? -0.034 0.156 7.216 1.00 89.38 88 SER A C 1
ATOM 641 O O . SER A 1 88 ? -0.625 -0.875 6.884 1.00 89.38 88 SER A O 1
ATOM 643 N N . THR A 1 89 ? 0.003 1.250 6.459 1.00 87.75 89 THR A N 1
ATOM 644 C CA . THR A 1 89 ? -0.534 1.338 5.096 1.00 87.75 89 THR A CA 1
ATOM 645 C C . THR A 1 89 ? 0.533 0.938 4.073 1.00 87.75 89 THR A C 1
ATOM 647 O O . THR A 1 89 ? 1.722 0.906 4.410 1.00 87.75 89 THR A O 1
ATOM 650 N N . PRO A 1 90 ? 0.160 0.644 2.813 1.00 87.69 90 PRO A N 1
ATOM 651 C CA . PRO A 1 90 ? 1.136 0.446 1.752 1.00 87.69 90 PRO A CA 1
ATOM 652 C C . PRO A 1 90 ? 1.952 1.721 1.536 1.00 87.69 90 PRO A C 1
ATOM 654 O O . PRO A 1 90 ? 1.590 2.797 2.015 1.00 87.69 90 PRO A O 1
ATOM 657 N N . GLN A 1 91 ? 3.030 1.599 0.762 1.00 85.31 91 GLN A N 1
ATOM 658 C CA . GLN A 1 91 ? 3.788 2.751 0.289 1.00 85.31 91 GLN A CA 1
ATOM 659 C C . GLN A 1 91 ? 2.858 3.781 -0.367 1.00 85.31 91 GLN A C 1
ATOM 661 O O . GLN A 1 91 ? 1.995 3.419 -1.170 1.00 85.31 91 GLN A O 1
ATOM 666 N N . ASP A 1 92 ? 3.047 5.059 -0.036 1.00 88.12 92 ASP A N 1
ATOM 667 C CA . ASP A 1 92 ? 2.273 6.142 -0.633 1.00 88.12 92 ASP A CA 1
ATOM 668 C C . ASP A 1 92 ? 2.449 6.167 -2.158 1.00 88.12 92 ASP A C 1
ATOM 670 O O . ASP A 1 92 ? 3.560 6.050 -2.676 1.00 88.12 92 ASP A O 1
ATOM 674 N N . ILE A 1 93 ? 1.344 6.376 -2.877 1.00 88.56 93 ILE A N 1
ATOM 675 C CA . ILE A 1 93 ? 1.311 6.485 -4.349 1.00 88.56 93 ILE A CA 1
ATOM 676 C C . ILE A 1 93 ? 0.746 7.828 -4.833 1.00 88.56 93 ILE A C 1
ATOM 678 O O . ILE A 1 93 ? 0.424 7.995 -6.006 1.00 88.56 93 ILE A O 1
ATOM 682 N N . HIS A 1 94 ? 0.581 8.791 -3.923 1.00 88.25 94 HIS A N 1
ATOM 683 C CA . HIS A 1 94 ? 0.193 10.156 -4.276 1.00 88.25 94 HIS A CA 1
ATOM 684 C C . HIS A 1 94 ? 1.288 10.870 -5.090 1.00 88.25 94 HIS A C 1
ATOM 686 O O . HIS A 1 94 ? 2.439 10.440 -5.117 1.00 88.25 94 HIS A O 1
ATOM 692 N N . THR A 1 95 ? 0.958 12.005 -5.709 1.00 86.19 95 THR A N 1
ATOM 693 C CA . THR A 1 95 ? 1.862 12.740 -6.618 1.00 86.19 95 THR A CA 1
ATOM 694 C C . THR A 1 95 ? 3.134 13.288 -5.962 1.00 86.19 95 THR A C 1
ATOM 696 O O . THR A 1 95 ? 4.039 13.713 -6.671 1.00 86.19 95 THR A O 1
ATOM 699 N N . GLY A 1 96 ? 3.205 13.309 -4.627 1.00 87.44 96 GLY A N 1
ATOM 700 C CA . GLY A 1 96 ? 4.403 13.677 -3.866 1.00 87.44 96 GLY A CA 1
ATOM 701 C C . GLY A 1 96 ? 5.240 12.487 -3.387 1.00 87.44 96 GLY A C 1
ATOM 702 O O . GLY A 1 96 ? 6.294 12.696 -2.792 1.00 87.44 96 GLY A O 1
ATOM 703 N N . ALA A 1 97 ? 4.793 11.246 -3.604 1.00 91.44 97 ALA A N 1
ATOM 704 C CA . ALA A 1 97 ? 5.530 10.065 -3.168 1.00 91.44 97 ALA A CA 1
ATOM 705 C C . ALA A 1 97 ? 6.690 9.737 -4.109 1.00 91.44 97 ALA A C 1
ATOM 707 O O . ALA A 1 97 ? 6.619 9.937 -5.317 1.00 91.44 97 ALA A O 1
ATOM 708 N N . SER A 1 98 ? 7.743 9.151 -3.541 1.00 89.81 98 SER A N 1
ATOM 709 C CA . SER A 1 98 ? 8.855 8.549 -4.281 1.00 89.81 98 SER A CA 1
ATOM 710 C C . SER A 1 98 ? 8.901 7.049 -3.982 1.00 89.81 98 SER A C 1
ATOM 712 O O . SER A 1 98 ? 9.657 6.631 -3.100 1.00 89.81 98 SER A O 1
ATOM 714 N N . PRO A 1 99 ? 8.045 6.237 -4.634 1.00 91.12 99 PRO A N 1
ATOM 715 C CA . PRO A 1 99 ? 7.987 4.816 -4.356 1.00 91.12 99 PRO A CA 1
ATOM 716 C C . PRO A 1 99 ? 9.262 4.087 -4.797 1.00 91.12 99 PRO A C 1
ATOM 718 O O . PRO A 1 99 ? 9.944 4.501 -5.735 1.00 91.12 99 PRO A O 1
ATOM 721 N N . THR A 1 100 ? 9.575 2.977 -4.133 1.00 89.81 100 THR A N 1
ATOM 722 C CA . THR A 1 100 ? 10.765 2.161 -4.391 1.00 89.81 100 THR A CA 1
ATOM 723 C C . THR A 1 100 ? 10.342 0.719 -4.617 1.00 89.81 100 THR A C 1
ATOM 725 O O . THR A 1 100 ? 9.736 0.083 -3.759 1.00 89.81 100 THR A O 1
ATOM 728 N N . PHE A 1 101 ? 10.676 0.184 -5.789 1.00 89.75 101 PHE A N 1
ATOM 729 C CA . PHE A 1 101 ? 10.342 -1.184 -6.169 1.00 89.75 101 PHE A CA 1
ATOM 730 C C . PHE A 1 101 ? 11.620 -2.011 -6.289 1.00 89.75 101 PHE A C 1
ATOM 732 O O . PHE A 1 101 ? 12.577 -1.578 -6.925 1.00 89.75 101 PHE A O 1
ATOM 739 N N . ALA A 1 102 ? 11.627 -3.220 -5.722 1.00 91.62 102 ALA A N 1
ATOM 740 C CA . ALA A 1 102 ? 12.721 -4.173 -5.937 1.00 91.62 102 ALA A CA 1
ATOM 741 C C . ALA A 1 102 ? 12.790 -4.649 -7.404 1.00 91.62 102 ALA A C 1
ATOM 743 O O . ALA A 1 102 ? 13.859 -4.992 -7.901 1.00 91.62 102 ALA A O 1
ATOM 744 N N . GLY A 1 103 ? 11.649 -4.643 -8.099 1.00 91.75 103 GLY A N 1
ATOM 745 C CA . GLY A 1 103 ? 11.529 -4.893 -9.531 1.00 91.75 103 GLY A CA 1
ATOM 746 C C . GLY A 1 103 ? 10.180 -4.403 -10.060 1.00 91.75 103 GLY A C 1
ATOM 747 O O . GLY A 1 103 ? 9.216 -4.301 -9.301 1.00 91.75 103 GLY A O 1
ATOM 748 N N . LEU A 1 104 ? 10.113 -4.100 -11.358 1.00 91.50 104 LEU A N 1
ATOM 749 C CA . LEU A 1 104 ? 8.898 -3.645 -12.037 1.00 91.50 104 LEU A CA 1
ATOM 750 C C . LEU A 1 104 ? 8.609 -4.543 -13.245 1.00 91.50 104 LEU A C 1
ATOM 752 O O . LEU A 1 104 ? 9.461 -4.731 -14.108 1.00 91.50 104 LEU A O 1
ATOM 756 N N . THR A 1 105 ? 7.398 -5.095 -13.316 1.00 92.62 105 THR A N 1
ATOM 757 C CA . THR A 1 105 ? 6.874 -5.800 -14.496 1.00 92.62 105 THR A CA 1
ATOM 758 C C . THR A 1 105 ? 5.505 -5.223 -14.833 1.00 92.62 105 THR A C 1
ATOM 760 O O . THR A 1 105 ? 4.630 -5.180 -13.972 1.00 92.62 105 THR A O 1
ATOM 763 N N . ILE A 1 106 ? 5.314 -4.778 -16.078 1.00 92.12 106 ILE A N 1
ATOM 764 C CA . ILE A 1 106 ? 4.055 -4.187 -16.552 1.00 92.12 106 ILE A CA 1
ATOM 765 C C . ILE A 1 106 ? 3.350 -5.207 -17.451 1.00 92.12 106 ILE A C 1
ATOM 767 O O . ILE A 1 106 ? 3.807 -5.481 -18.559 1.00 92.12 106 ILE A O 1
ATOM 771 N N . LEU A 1 107 ? 2.233 -5.766 -16.975 1.00 92.81 107 LEU A N 1
ATOM 772 C CA . LEU A 1 107 ? 1.386 -6.696 -17.727 1.00 92.81 107 LEU A CA 1
ATOM 773 C C . LEU A 1 107 ? 0.087 -5.989 -18.119 1.00 92.81 107 LEU A C 1
ATOM 775 O O . LEU A 1 107 ? -0.712 -5.619 -17.265 1.00 92.81 107 LEU A O 1
ATOM 779 N N . SER A 1 108 ? -0.125 -5.806 -19.417 1.00 92.75 108 SER A N 1
ATOM 780 C CA . SER A 1 108 ? -1.339 -5.209 -19.976 1.00 92.75 108 SER A CA 1
ATOM 781 C C . SER A 1 108 ? -1.621 -5.847 -21.338 1.00 92.75 108 SER A C 1
ATOM 783 O O . SER A 1 108 ? -0.665 -6.198 -22.030 1.00 92.75 108 SER A O 1
ATOM 785 N N . PRO A 1 109 ? -2.890 -5.979 -21.768 1.00 93.94 109 PRO A N 1
ATOM 786 C CA . PRO A 1 109 ? -3.223 -6.350 -23.147 1.00 93.94 109 PRO A CA 1
ATOM 787 C C . PRO A 1 109 ? -2.637 -5.388 -24.196 1.00 93.94 109 PRO A C 1
ATOM 789 O O . PRO A 1 109 ? -2.437 -5.775 -25.342 1.00 93.94 109 PRO A O 1
ATOM 792 N N . ALA A 1 110 ? -2.352 -4.147 -23.793 1.00 93.12 110 ALA A N 1
ATOM 793 C CA . ALA A 1 110 ? -1.625 -3.147 -24.566 1.00 93.12 110 ALA A CA 1
ATOM 794 C C . ALA A 1 110 ? -0.664 -2.407 -23.615 1.00 93.12 110 ALA A C 1
ATOM 796 O O . ALA A 1 110 ? -1.038 -1.384 -23.033 1.00 93.12 110 ALA A O 1
ATOM 797 N N . PRO A 1 111 ? 0.533 -2.956 -23.343 1.00 89.69 111 PRO A N 1
ATOM 798 C CA . PRO A 1 111 ? 1.469 -2.333 -22.420 1.00 89.69 111 PRO A CA 1
ATOM 799 C C . PRO A 1 111 ? 2.077 -1.093 -23.072 1.00 89.69 111 PRO A C 1
ATOM 801 O O . PRO A 1 111 ? 2.635 -1.162 -24.165 1.00 89.69 111 PRO A O 1
ATOM 804 N N . ILE A 1 112 ? 1.967 0.045 -22.390 1.00 87.25 112 ILE A N 1
ATOM 805 C CA . ILE A 1 112 ? 2.594 1.302 -22.793 1.00 87.25 112 ILE A CA 1
ATOM 806 C C . ILE A 1 112 ? 3.358 1.836 -21.582 1.00 87.25 112 ILE A C 1
ATOM 808 O O . ILE A 1 112 ? 2.799 1.938 -20.490 1.00 87.25 112 ILE A O 1
ATOM 812 N N . LEU A 1 113 ? 4.628 2.185 -21.786 1.00 88.19 113 LEU A N 1
ATOM 813 C CA . LEU A 1 113 ? 5.416 2.986 -20.855 1.00 88.19 113 LEU A CA 1
ATOM 814 C C . LEU A 1 113 ? 5.603 4.371 -21.476 1.00 88.19 113 LEU A C 1
ATOM 816 O O . LEU A 1 113 ? 6.275 4.501 -22.497 1.00 88.19 113 LEU A O 1
ATOM 820 N N . VAL A 1 114 ? 4.976 5.389 -20.885 1.00 81.75 114 VAL A N 1
ATOM 821 C CA . VAL A 1 114 ? 5.069 6.777 -21.355 1.00 81.75 114 VAL A CA 1
ATOM 822 C C . VAL A 1 114 ? 5.976 7.564 -20.421 1.00 81.75 114 VAL A C 1
ATOM 824 O O . VAL A 1 114 ? 5.699 7.665 -19.228 1.00 81.75 114 VAL A O 1
ATOM 827 N N . PHE A 1 115 ? 7.023 8.166 -20.978 1.00 80.06 115 PHE A N 1
ATOM 828 C CA . PHE A 1 115 ? 7.791 9.216 -20.316 1.00 80.06 115 PHE A CA 1
ATOM 829 C C . PHE A 1 115 ? 7.297 10.562 -20.847 1.00 80.06 115 PHE A C 1
ATOM 831 O O . PHE A 1 115 ? 7.528 10.888 -22.010 1.00 80.06 115 PHE A O 1
ATOM 838 N N . GLN A 1 116 ? 6.574 11.312 -20.018 1.00 75.06 116 GLN A N 1
ATOM 839 C CA . GLN A 1 116 ? 6.049 12.627 -20.371 1.00 75.06 116 GLN A CA 1
ATOM 840 C C . GLN A 1 116 ? 6.433 13.637 -19.297 1.00 75.06 116 GLN A C 1
ATOM 842 O O . GLN A 1 116 ? 6.200 13.412 -18.108 1.00 75.06 116 GLN A O 1
ATOM 847 N N . ASP A 1 117 ? 6.983 14.767 -19.729 1.00 73.38 117 ASP A N 1
ATOM 848 C CA . ASP A 1 117 ? 7.157 15.921 -18.862 1.00 73.38 117 ASP A CA 1
ATOM 849 C C . ASP A 1 117 ? 5.785 16.553 -18.581 1.00 73.38 117 ASP A C 1
ATOM 851 O O . ASP A 1 117 ? 5.116 17.071 -19.476 1.00 73.38 117 ASP A O 1
ATOM 855 N N . SER A 1 118 ? 5.341 16.458 -17.328 1.00 71.56 118 SER A N 1
ATOM 856 C CA . SER A 1 118 ? 4.014 16.911 -16.896 1.00 71.56 118 SER A CA 1
ATOM 857 C C . SER A 1 118 ? 3.936 18.415 -16.618 1.00 71.56 118 SER A C 1
ATOM 859 O O . SER A 1 118 ? 2.842 18.921 -16.369 1.00 71.56 118 SER A O 1
ATOM 861 N N . ASN A 1 119 ? 5.063 19.137 -16.665 1.00 71.31 119 ASN A N 1
ATOM 862 C CA . ASN A 1 119 ? 5.112 20.575 -16.388 1.00 71.31 119 ASN A CA 1
ATOM 863 C C . ASN A 1 119 ? 5.526 21.433 -17.597 1.00 71.31 119 ASN A C 1
ATOM 865 O O . ASN A 1 119 ? 5.655 22.653 -17.461 1.00 71.31 119 ASN A O 1
ATOM 869 N N . SER A 1 120 ? 5.704 20.828 -18.775 1.00 69.50 120 SER A N 1
ATOM 870 C CA . SER A 1 120 ? 6.195 21.559 -19.938 1.00 69.50 120 SER A CA 1
ATOM 871 C C . SER A 1 120 ? 5.148 22.514 -20.516 1.00 69.50 120 SER A C 1
ATOM 873 O O . SER A 1 120 ? 4.046 22.114 -20.888 1.00 69.50 120 SER A O 1
ATOM 875 N N . LEU A 1 121 ? 5.515 23.791 -20.657 1.00 64.44 121 LEU A N 1
ATOM 876 C CA . LEU A 1 121 ? 4.722 24.827 -21.337 1.00 64.44 121 LEU A CA 1
ATOM 877 C C . LEU A 1 121 ? 4.938 24.830 -22.872 1.00 64.44 121 LEU A C 1
ATOM 879 O O . LEU A 1 121 ? 4.689 25.842 -23.527 1.00 64.44 121 LEU A O 1
ATOM 883 N N . GLY A 1 122 ? 5.420 23.726 -23.460 1.00 66.88 122 GLY A N 1
ATOM 884 C CA . GLY A 1 122 ? 5.740 23.608 -24.890 1.00 66.88 122 GLY A CA 1
ATOM 885 C C . GLY A 1 122 ? 5.858 22.157 -25.379 1.00 66.88 122 GLY A C 1
ATOM 886 O O . GLY A 1 122 ? 5.548 21.222 -24.651 1.00 66.88 122 GLY A O 1
ATOM 887 N N . ALA A 1 123 ? 6.315 21.957 -26.622 1.00 61.47 123 ALA A N 1
ATOM 888 C CA . ALA A 1 123 ? 6.446 20.636 -27.263 1.00 61.47 123 ALA A CA 1
ATOM 889 C C . ALA A 1 123 ? 7.700 19.836 -26.833 1.00 61.47 123 ALA A C 1
ATOM 891 O O . ALA A 1 123 ? 8.158 18.959 -27.560 1.00 61.47 123 ALA A O 1
ATOM 892 N N . ALA A 1 124 ? 8.287 20.146 -25.676 1.00 63.22 124 ALA A N 1
ATOM 893 C CA . ALA A 1 124 ? 9.505 19.493 -25.216 1.00 63.22 124 ALA A CA 1
ATOM 894 C C . ALA A 1 124 ? 9.219 18.053 -24.764 1.00 63.22 124 ALA A C 1
ATOM 896 O O . ALA A 1 124 ? 8.409 17.829 -23.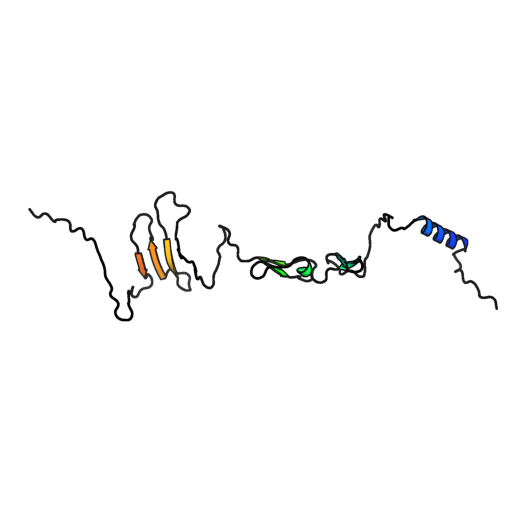866 1.00 63.22 124 ALA A O 1
ATOM 897 N N . SER A 1 125 ? 9.926 17.078 -25.336 1.00 62.44 125 SER A N 1
ATOM 898 C CA . SER A 1 125 ? 9.996 15.723 -24.786 1.00 62.44 125 SER A CA 1
ATOM 899 C C . SER A 1 125 ? 11.308 15.560 -24.014 1.00 62.44 125 SER A C 1
ATOM 901 O O . SER A 1 125 ? 12.395 15.666 -24.572 1.00 62.44 125 SER A O 1
ATOM 903 N N . ILE A 1 126 ? 11.220 15.329 -22.704 1.00 66.50 126 ILE A N 1
ATOM 904 C CA . ILE A 1 126 ? 12.347 14.875 -21.883 1.00 66.50 126 ILE A CA 1
ATOM 905 C C . ILE A 1 126 ? 11.919 13.529 -21.321 1.00 66.50 126 ILE A C 1
ATOM 907 O O . ILE A 1 126 ? 11.023 13.443 -20.484 1.00 66.50 126 ILE A O 1
ATOM 911 N N . GLY A 1 127 ? 12.514 12.463 -21.837 1.00 75.56 127 GLY A N 1
ATOM 912 C CA . GLY A 1 127 ? 12.173 11.108 -21.442 1.00 75.56 127 GLY A CA 1
ATOM 913 C C . GLY A 1 127 ? 13.293 10.173 -21.839 1.00 75.56 127 GLY A C 1
ATOM 914 O O . GLY A 1 127 ? 13.582 10.017 -23.026 1.00 75.56 127 GLY A O 1
ATOM 915 N N . TYR A 1 128 ? 13.937 9.575 -20.844 1.00 82.06 128 TYR A N 1
ATOM 916 C CA . TYR A 1 128 ? 14.951 8.559 -21.055 1.00 82.06 128 TYR A CA 1
ATOM 917 C C . TYR A 1 128 ? 14.849 7.459 -20.006 1.00 82.06 128 TYR A C 1
ATOM 919 O O . TYR A 1 128 ? 14.466 7.691 -18.860 1.00 82.06 128 TYR A O 1
ATOM 927 N N . ILE A 1 129 ? 15.223 6.254 -20.416 1.00 88.62 129 ILE A N 1
ATOM 928 C CA . ILE A 1 129 ? 15.558 5.168 -19.503 1.00 88.62 129 ILE A CA 1
ATOM 929 C C . ILE A 1 129 ? 17.025 5.357 -19.131 1.00 88.62 129 ILE A C 1
ATOM 931 O O . ILE A 1 129 ? 17.881 5.364 -20.014 1.00 88.62 129 ILE A O 1
ATOM 935 N N . GLU A 1 130 ? 17.306 5.539 -17.842 1.00 88.12 130 GLU A N 1
ATOM 936 C CA . GLU A 1 130 ? 18.657 5.713 -17.303 1.00 88.12 130 GLU A CA 1
ATOM 937 C C . GLU A 1 130 ? 19.165 4.411 -16.689 1.00 88.12 130 GLU A C 1
ATOM 939 O O . GLU A 1 130 ? 18.469 3.769 -15.902 1.00 88.12 130 GLU A O 1
ATOM 944 N N . TRP A 1 131 ? 20.417 4.070 -16.971 1.00 89.12 131 TRP A N 1
ATOM 945 C CA . TRP A 1 131 ? 21.160 3.093 -16.186 1.00 89.12 131 TRP A CA 1
ATOM 946 C C . TRP A 1 131 ? 22.104 3.839 -15.256 1.00 89.12 131 TRP A C 1
ATOM 948 O O . TRP A 1 131 ? 22.823 4.734 -15.700 1.00 89.12 131 TRP A O 1
ATOM 958 N N . ARG A 1 132 ? 22.116 3.470 -13.974 1.00 87.44 132 ARG A N 1
ATOM 959 C CA . ARG A 1 132 ? 23.008 4.041 -12.959 1.00 87.44 132 ARG A CA 1
ATOM 960 C C . ARG A 1 132 ? 23.921 2.967 -12.387 1.00 87.44 132 ARG A C 1
ATOM 962 O O . ARG A 1 132 ? 23.548 1.796 -12.337 1.00 87.44 132 ARG A O 1
ATOM 969 N N . ASP A 1 133 ? 25.111 3.369 -11.965 1.00 90.06 133 ASP A N 1
ATOM 970 C CA . ASP A 1 133 ? 26.004 2.514 -11.189 1.00 90.06 133 ASP A CA 1
ATOM 971 C C . ASP A 1 133 ? 25.542 2.400 -9.721 1.00 90.06 133 ASP A C 1
ATOM 973 O O . ASP A 1 133 ? 24.636 3.103 -9.262 1.00 90.06 133 ASP A O 1
ATOM 977 N N . SER A 1 134 ? 26.181 1.513 -8.954 1.00 90.56 134 SER A N 1
ATOM 978 C CA . SER A 1 134 ? 25.864 1.301 -7.535 1.00 90.56 134 SER A CA 1
ATOM 979 C C . SER A 1 134 ? 26.221 2.484 -6.625 1.00 90.56 134 SER A C 1
ATOM 981 O O . SER A 1 134 ? 25.781 2.519 -5.480 1.00 90.56 134 SER A O 1
ATOM 983 N N . GLY A 1 135 ? 27.038 3.428 -7.100 1.00 89.62 135 GLY A N 1
ATOM 984 C CA . GLY A 1 135 ? 27.369 4.679 -6.413 1.00 89.62 135 GLY A CA 1
ATOM 985 C C . GLY A 1 135 ? 26.403 5.823 -6.737 1.00 89.62 135 GLY A C 1
ATOM 986 O O . GLY A 1 135 ? 26.549 6.917 -6.195 1.00 89.62 135 GLY A O 1
ATOM 987 N N . GLY A 1 136 ? 25.415 5.581 -7.603 1.00 87.25 136 GLY A N 1
ATOM 988 C CA . GLY A 1 136 ? 24.443 6.570 -8.041 1.00 87.25 136 GLY A CA 1
ATOM 989 C C . GLY A 1 136 ? 24.914 7.448 -9.202 1.00 87.25 136 GLY A C 1
ATOM 990 O O . GLY A 1 136 ? 24.207 8.400 -9.524 1.00 87.25 136 GLY A O 1
ATOM 991 N N . GLY A 1 137 ? 26.044 7.167 -9.854 1.00 87.69 137 GLY A N 1
ATOM 992 C CA . GLY A 1 137 ? 26.460 7.834 -11.094 1.00 87.69 137 GLY A CA 1
ATOM 993 C C . GLY A 1 137 ? 25.676 7.337 -12.314 1.00 87.69 137 GLY A C 1
ATOM 994 O O . GLY A 1 137 ? 25.199 6.203 -12.328 1.00 87.69 137 GLY A O 1
ATOM 995 N N . ARG A 1 138 ? 25.514 8.174 -13.349 1.00 88.62 138 ARG A N 1
ATOM 996 C CA . ARG A 1 138 ? 24.874 7.756 -14.608 1.00 88.62 138 ARG A CA 1
ATOM 997 C C . ARG A 1 138 ? 25.836 6.892 -15.423 1.00 88.62 138 ARG A C 1
ATOM 999 O O . ARG A 1 138 ? 26.963 7.296 -15.699 1.00 88.62 138 ARG A O 1
ATOM 1006 N N . ALA A 1 139 ? 25.379 5.710 -15.818 1.00 88.81 139 ALA A N 1
ATOM 1007 C CA . ALA A 1 139 ? 26.130 4.766 -16.637 1.00 88.81 139 ALA A CA 1
ATOM 1008 C C . ALA A 1 139 ? 25.788 4.869 -18.135 1.00 88.81 139 ALA A C 1
ATOM 1010 O O . ALA A 1 139 ? 26.638 4.639 -18.996 1.00 88.81 139 ALA A O 1
ATOM 1011 N N . GLY A 1 140 ? 24.553 5.258 -18.452 1.00 87.31 140 GLY A N 1
ATOM 1012 C CA . GLY A 1 140 ? 24.089 5.477 -19.818 1.00 87.31 140 GLY A CA 1
ATOM 1013 C C . GLY A 1 140 ? 22.592 5.746 -19.865 1.00 87.31 140 GLY A C 1
ATOM 1014 O O . GLY A 1 140 ? 21.916 5.709 -18.835 1.00 87.31 140 GLY A O 1
ATOM 1015 N N . PHE A 1 141 ? 22.064 5.991 -21.062 1.00 88.50 141 PHE A N 1
ATOM 1016 C CA . PHE A 1 141 ? 20.624 6.151 -21.253 1.00 88.50 141 PHE A CA 1
ATOM 1017 C C . PHE A 1 141 ? 20.165 5.844 -22.684 1.00 88.50 141 PHE A C 1
ATOM 1019 O O . PHE A 1 141 ? 20.959 5.877 -23.632 1.00 88.50 141 PHE A O 1
ATOM 1026 N N . LEU A 1 142 ? 18.867 5.568 -22.813 1.00 88.38 142 LEU A N 1
ATOM 1027 C CA . LEU A 1 142 ? 18.118 5.527 -24.069 1.00 88.38 142 LEU A CA 1
ATOM 1028 C C . LEU A 1 142 ? 16.990 6.557 -23.998 1.00 88.38 142 LEU A C 1
ATOM 1030 O O . LEU A 1 142 ? 16.132 6.447 -23.123 1.00 88.38 142 LEU A O 1
ATOM 1034 N N . GLY A 1 143 ? 16.964 7.525 -24.911 1.00 85.94 143 GLY A N 1
ATOM 1035 C CA . GLY A 1 143 ? 15.879 8.507 -24.995 1.00 85.94 143 GLY A CA 1
ATOM 1036 C C . GLY A 1 143 ? 16.334 9.890 -25.440 1.00 85.94 143 GLY A C 1
ATOM 1037 O O . GLY A 1 143 ? 17.427 10.049 -25.990 1.00 85.94 143 GLY A O 1
ATOM 1038 N N . ASN A 1 144 ? 15.488 10.890 -25.189 1.00 77.19 144 ASN A N 1
ATOM 1039 C CA . ASN A 1 144 ? 15.783 12.282 -25.504 1.00 77.19 144 ASN A CA 1
ATOM 1040 C C . ASN A 1 144 ? 16.339 13.010 -24.273 1.00 77.19 144 ASN A C 1
ATOM 1042 O O . ASN A 1 144 ? 15.699 13.067 -23.221 1.00 77.19 144 ASN A O 1
ATOM 1046 N N . ASN A 1 145 ? 17.538 13.572 -24.415 1.00 70.88 145 ASN A N 1
ATOM 1047 C CA . ASN A 1 145 ? 18.226 14.327 -23.367 1.00 70.88 145 ASN A CA 1
ATOM 1048 C C . ASN A 1 145 ? 18.126 15.854 -23.571 1.00 70.88 145 ASN A C 1
ATOM 1050 O O . ASN A 1 145 ? 18.706 16.604 -22.789 1.00 70.88 145 ASN A O 1
ATOM 1054 N N . SER A 1 146 ? 17.446 16.337 -24.620 1.00 68.19 146 SER A N 1
ATOM 1055 C CA . SER A 1 146 ? 17.264 17.769 -24.882 1.00 68.19 146 SER A CA 1
ATOM 1056 C C . SER A 1 146 ? 15.936 18.068 -25.575 1.00 68.19 146 SER A C 1
ATOM 1058 O O . SER A 1 146 ? 15.591 17.479 -26.587 1.00 68.19 146 SER A O 1
ATOM 1060 N N . SER A 1 147 ? 15.233 19.084 -25.091 1.00 64.06 147 SER A N 1
ATOM 1061 C CA . SER A 1 147 ? 13.911 19.498 -25.570 1.00 64.06 147 SER A CA 1
ATOM 1062 C C . SER A 1 147 ? 13.855 20.075 -26.993 1.00 64.06 147 SER A C 1
ATOM 1064 O O . SER A 1 147 ? 12.764 20.375 -27.468 1.00 64.06 147 SER A O 1
ATOM 1066 N N . GLY A 1 148 ? 15.000 20.285 -27.650 1.00 66.50 148 GLY A N 1
ATOM 1067 C CA . GLY A 1 148 ? 15.093 20.927 -28.969 1.00 66.50 148 GLY A CA 1
ATOM 1068 C C . GLY A 1 148 ? 15.517 20.008 -30.112 1.00 66.50 148 GLY A C 1
ATOM 1069 O O . GLY A 1 148 ? 15.765 20.507 -31.205 1.00 66.50 148 GLY A O 1
ATOM 1070 N N . ASN A 1 149 ? 15.666 18.707 -29.861 1.00 62.25 149 ASN A N 1
ATOM 1071 C CA . ASN A 1 149 ? 16.117 17.751 -30.863 1.00 62.25 149 ASN A CA 1
ATOM 1072 C C . ASN A 1 149 ? 15.239 16.498 -30.812 1.00 62.25 149 ASN A C 1
ATOM 1074 O O . ASN A 1 149 ? 15.082 15.929 -29.736 1.00 62.25 149 ASN A O 1
ATOM 1078 N N . ASP A 1 150 ? 14.690 16.067 -31.946 1.00 67.56 150 ASP A N 1
ATOM 1079 C CA . ASP A 1 150 ? 13.817 14.881 -32.039 1.00 67.56 150 ASP A CA 1
ATOM 1080 C C . ASP A 1 150 ? 14.615 13.566 -32.139 1.00 67.56 150 ASP A C 1
ATOM 1082 O O . ASP A 1 150 ? 14.057 12.489 -32.361 1.00 67.56 150 ASP A O 1
ATOM 1086 N N . ASP A 1 151 ? 15.937 13.644 -31.976 1.00 74.75 151 ASP A N 1
ATOM 1087 C CA . ASP A 1 151 ? 16.825 12.496 -32.071 1.00 74.75 151 ASP A CA 1
ATOM 1088 C C . ASP A 1 151 ? 16.627 11.526 -30.899 1.00 74.75 151 ASP A C 1
ATOM 1090 O O . ASP A 1 151 ? 16.696 11.886 -29.719 1.00 74.75 151 ASP A O 1
ATOM 1094 N N . LEU A 1 152 ? 16.492 10.243 -31.227 1.00 81.00 152 LEU A N 1
ATOM 1095 C CA . LEU A 1 152 ? 16.625 9.163 -30.260 1.00 81.00 152 LEU A CA 1
ATOM 1096 C C . LEU A 1 152 ? 18.108 8.875 -30.022 1.00 81.00 152 LEU A C 1
ATOM 1098 O O . LEU A 1 152 ? 18.818 8.441 -30.930 1.00 81.00 152 LEU A O 1
ATOM 1102 N N . TYR A 1 153 ? 18.570 9.062 -28.787 1.00 80.00 153 TYR A N 1
ATOM 1103 C CA . TYR A 1 153 ? 19.962 8.824 -28.432 1.00 80.00 153 TYR A CA 1
ATOM 1104 C C . TYR A 1 153 ? 20.127 7.531 -27.617 1.00 80.00 153 TYR A C 1
ATOM 1106 O O . TYR A 1 153 ? 19.402 7.309 -26.648 1.00 80.00 153 TYR A O 1
ATOM 1114 N N . TRP A 1 154 ? 21.137 6.720 -27.953 1.00 86.69 154 TRP A N 1
ATOM 1115 C CA . TRP A 1 154 ? 21.648 5.634 -27.105 1.00 86.69 154 TRP A CA 1
ATOM 1116 C C . TRP A 1 154 ? 23.122 5.895 -26.764 1.00 86.69 154 TRP A C 1
ATOM 1118 O O . TRP A 1 154 ? 23.965 5.931 -27.659 1.00 86.69 154 TRP A O 1
ATOM 1128 N N . LYS A 1 155 ? 23.424 6.133 -25.474 1.00 84.00 155 LYS A N 1
ATOM 1129 C CA . LYS A 1 155 ? 24.749 6.545 -24.952 1.00 84.00 155 LYS A CA 1
ATOM 1130 C C . LYS A 1 155 ? 25.268 5.556 -23.919 1.00 84.00 155 LYS A C 1
ATOM 1132 O O . LYS A 1 155 ? 24.536 5.190 -23.002 1.00 84.00 155 LYS A O 1
ATOM 1137 N N . ASN A 1 156 ? 26.548 5.217 -24.024 1.00 85.56 156 ASN A N 1
ATOM 1138 C CA . ASN A 1 156 ? 27.342 4.641 -22.945 1.00 85.56 156 ASN A CA 1
ATOM 1139 C C . ASN A 1 156 ? 28.329 5.716 -22.469 1.00 85.56 156 ASN A C 1
ATOM 1141 O O . ASN A 1 156 ? 29.081 6.259 -23.279 1.00 85.56 156 ASN A O 1
ATOM 1145 N N . GLU A 1 157 ? 28.302 6.041 -21.177 1.00 89.38 157 GLU A N 1
ATOM 1146 C CA . GLU A 1 157 ? 29.091 7.133 -20.590 1.00 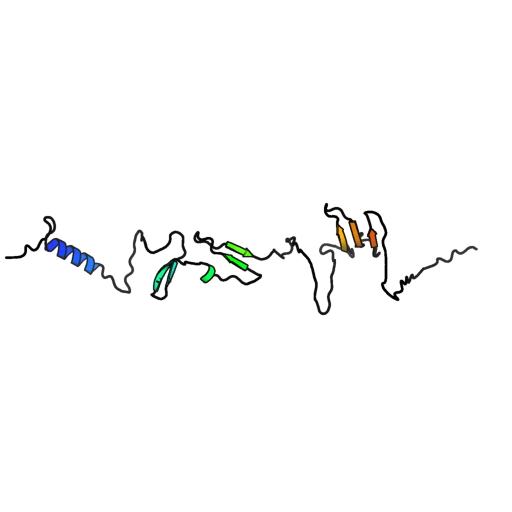89.38 157 GLU A CA 1
ATOM 1147 C C . GLU A 1 157 ? 30.246 6.635 -19.702 1.00 89.38 157 GLU A C 1
ATOM 1149 O O . GLU A 1 157 ? 31.042 7.440 -19.230 1.00 89.38 157 GLU A O 1
ATOM 1154 N N . GLN A 1 158 ? 30.381 5.317 -19.511 1.00 87.56 158 GLN A N 1
ATOM 1155 C CA . GLN A 1 158 ? 31.381 4.695 -18.623 1.00 87.56 158 GLN A CA 1
ATOM 1156 C C . GLN A 1 158 ? 32.509 3.979 -19.390 1.00 87.56 158 GLN A C 1
ATOM 1158 O O . GLN A 1 158 ? 33.363 3.325 -18.793 1.00 87.56 158 GLN A O 1
ATOM 1163 N N . GLY A 1 159 ? 32.536 4.115 -20.721 1.00 83.19 159 GLY A N 1
ATOM 1164 C CA . GLY A 1 159 ? 33.490 3.441 -21.607 1.00 83.19 159 GLY A CA 1
ATOM 1165 C C . GLY A 1 159 ? 33.029 2.046 -22.055 1.00 83.19 159 GLY A C 1
ATOM 1166 O O . GLY A 1 159 ? 32.111 1.457 -21.490 1.00 83.19 159 GLY A O 1
ATOM 1167 N N . GLY A 1 160 ? 33.651 1.515 -23.114 1.00 86.94 160 GLY A N 1
ATOM 1168 C CA . GLY A 1 160 ? 33.241 0.265 -23.771 1.00 86.94 160 GLY A CA 1
ATOM 1169 C C . GLY A 1 160 ? 32.412 0.494 -25.040 1.00 86.94 160 GLY A C 1
ATOM 1170 O O . GLY A 1 160 ? 32.465 1.568 -25.635 1.00 86.94 160 GLY A O 1
ATOM 1171 N N . ASN A 1 161 ? 31.663 -0.525 -25.468 1.00 89.06 161 ASN A N 1
ATOM 1172 C CA . ASN A 1 161 ? 30.932 -0.518 -26.740 1.00 89.06 161 ASN A CA 1
ATOM 1173 C C . ASN A 1 161 ? 29.429 -0.281 -26.532 1.00 89.06 161 ASN A C 1
ATOM 1175 O O . ASN A 1 161 ? 28.881 -0.595 -25.477 1.00 89.06 161 ASN A O 1
ATOM 1179 N N . ILE A 1 162 ? 28.760 0.223 -27.569 1.00 89.81 162 ILE A N 1
ATOM 1180 C CA . ILE A 1 162 ? 27.302 0.160 -27.725 1.00 89.81 162 ILE A CA 1
ATOM 1181 C C . ILE A 1 162 ? 27.057 -0.856 -28.840 1.00 89.81 162 ILE A C 1
ATOM 1183 O O . ILE A 1 162 ? 27.445 -0.613 -29.981 1.00 89.81 162 ILE A O 1
ATOM 1187 N N . GLY A 1 163 ? 26.518 -2.025 -28.496 1.00 86.50 163 GLY A N 1
ATOM 1188 C CA . GLY A 1 163 ? 26.348 -3.146 -29.421 1.00 86.50 163 GLY A CA 1
ATOM 1189 C C . GLY A 1 163 ? 24.881 -3.403 -29.752 1.00 86.50 163 GLY A C 1
ATOM 1190 O O . GLY A 1 163 ? 24.022 -3.316 -28.877 1.00 86.50 163 GLY A O 1
ATOM 1191 N N . ILE A 1 164 ? 24.610 -3.754 -31.008 1.00 87.88 164 ILE A N 1
ATOM 1192 C CA . ILE A 1 164 ? 23.329 -4.311 -31.450 1.00 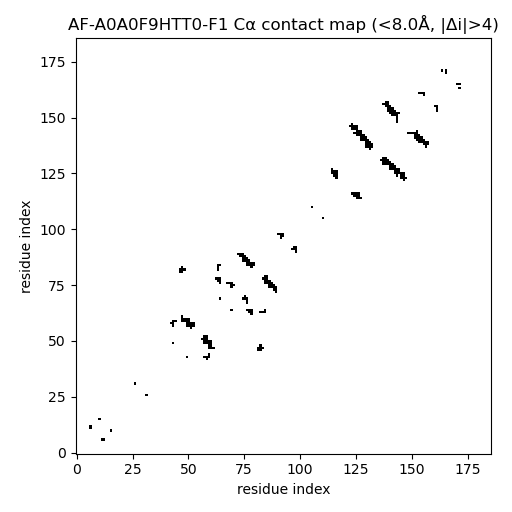87.88 164 ILE A CA 1
ATOM 1193 C C . ILE A 1 164 ? 23.631 -5.708 -31.973 1.00 87.88 164 ILE A C 1
ATOM 1195 O O . ILE A 1 164 ? 24.308 -5.862 -32.987 1.00 87.88 164 ILE A O 1
ATOM 1199 N N . GLU A 1 165 ? 23.159 -6.724 -31.261 1.00 87.56 165 GLU A N 1
ATOM 1200 C CA . GLU A 1 165 ? 23.431 -8.125 -31.571 1.00 87.56 165 GLU A CA 1
ATOM 1201 C C . GLU A 1 165 ? 22.119 -8.866 -31.809 1.00 87.56 165 GLU A C 1
ATOM 1203 O O . GLU A 1 165 ? 21.118 -8.636 -31.128 1.00 87.56 165 GLU A O 1
ATOM 1208 N N . THR A 1 166 ? 22.128 -9.782 -32.772 1.00 86.38 166 THR A N 1
ATOM 1209 C CA . THR A 1 166 ? 21.030 -10.729 -32.975 1.00 86.38 166 THR A CA 1
ATOM 1210 C C . THR A 1 166 ? 21.548 -12.137 -32.716 1.00 86.38 166 THR A C 1
ATOM 1212 O O . THR A 1 166 ? 22.712 -12.439 -32.980 1.00 86.38 166 THR A O 1
ATOM 1215 N N . THR A 1 167 ? 20.700 -13.009 -32.172 1.00 81.25 167 THR A N 1
ATOM 1216 C CA . THR A 1 167 ? 21.025 -14.433 -32.029 1.00 81.25 167 THR A CA 1
ATOM 1217 C C . THR A 1 167 ? 20.330 -15.218 -33.143 1.00 81.25 167 THR A C 1
ATOM 1219 O O . THR A 1 167 ? 19.171 -14.959 -33.464 1.00 81.25 167 THR A O 1
ATOM 1222 N N . GLY A 1 168 ? 21.036 -16.163 -33.775 1.00 83.62 168 GLY A N 1
ATOM 1223 C CA . GLY A 1 168 ? 20.514 -16.921 -34.920 1.00 83.62 168 GLY A CA 1
ATOM 1224 C C . GLY A 1 168 ? 20.671 -16.190 -36.262 1.00 83.62 168 GLY A C 1
ATOM 1225 O O . GLY A 1 168 ? 21.699 -15.572 -36.512 1.00 83.62 168 GLY A O 1
ATOM 1226 N N . ALA A 1 169 ? 19.676 -16.297 -37.149 1.00 86.25 169 ALA A N 1
ATOM 1227 C CA . ALA A 1 169 ? 19.694 -15.709 -38.496 1.00 86.25 169 ALA A CA 1
ATOM 1228 C C . ALA A 1 169 ? 19.102 -14.282 -38.532 1.00 86.25 169 ALA A C 1
ATOM 1230 O O . ALA A 1 169 ? 18.199 -14.008 -39.319 1.00 86.25 169 ALA A O 1
ATOM 1231 N N . GLY A 1 170 ? 19.541 -13.397 -37.632 1.00 86.38 170 GLY A N 1
ATOM 1232 C CA . GLY A 1 170 ? 19.064 -12.011 -37.586 1.00 86.38 170 GLY A CA 1
ATOM 1233 C C . GLY A 1 170 ? 19.837 -11.072 -38.520 1.00 86.38 170 GLY A C 1
ATOM 1234 O O . GLY A 1 170 ? 20.983 -11.330 -38.880 1.00 86.38 170 GLY A O 1
ATOM 1235 N N . GLU A 1 171 ? 19.202 -9.966 -38.904 1.00 88.19 171 GLU A N 1
ATOM 1236 C CA . GLU A 1 171 ? 19.756 -8.924 -39.776 1.00 88.19 171 GLU A CA 1
ATOM 1237 C C . GLU A 1 171 ? 19.655 -7.565 -39.068 1.00 88.19 171 GLU A C 1
ATOM 1239 O O . GLU A 1 171 ? 18.644 -7.271 -38.429 1.00 88.19 171 GLU A O 1
ATOM 1244 N N . PHE A 1 172 ? 20.693 -6.731 -39.178 1.00 89.06 172 PHE A N 1
ATOM 1245 C CA . PHE A 1 172 ? 20.643 -5.331 -38.755 1.00 89.06 172 PHE A CA 1
ATOM 1246 C C . PHE A 1 172 ? 20.557 -4.435 -39.990 1.00 89.06 172 PHE A C 1
ATOM 1248 O O . PHE A 1 172 ? 21.486 -4.388 -40.795 1.00 89.06 172 PHE A O 1
ATOM 1255 N N . GLN A 1 173 ? 19.440 -3.727 -40.132 1.00 87.56 173 GLN A N 1
ATOM 1256 C CA . GLN A 1 173 ? 19.171 -2.839 -41.258 1.00 87.56 173 GLN A CA 1
ATOM 1257 C C . GLN A 1 173 ? 19.091 -1.393 -40.769 1.00 87.56 173 GLN A C 1
ATOM 1259 O O . GLN A 1 173 ? 18.374 -1.094 -39.815 1.00 87.56 173 GLN A O 1
ATOM 1264 N N . ILE A 1 174 ? 19.793 -0.487 -41.451 1.00 89.44 174 ILE A N 1
ATOM 1265 C CA . ILE A 1 174 ? 19.642 0.959 -41.270 1.00 89.44 174 ILE A CA 1
ATOM 1266 C C . ILE A 1 174 ? 19.027 1.518 -42.547 1.00 89.44 174 ILE A C 1
ATOM 1268 O O . ILE A 1 174 ? 19.635 1.458 -43.615 1.00 89.44 174 ILE A O 1
ATOM 1272 N N . PHE A 1 175 ? 17.841 2.104 -42.423 1.00 84.38 175 PHE A N 1
ATOM 1273 C CA . PHE A 1 175 ? 17.210 2.871 -43.489 1.00 84.38 175 PHE A CA 1
ATOM 1274 C C . PHE A 1 175 ? 17.387 4.353 -43.177 1.00 84.38 175 PHE A C 1
ATOM 1276 O O . PHE A 1 175 ? 16.882 4.841 -42.168 1.00 84.38 175 PHE A O 1
ATOM 1283 N N . ALA A 1 176 ? 18.113 5.069 -44.030 1.00 85.81 176 ALA A N 1
ATOM 1284 C CA . ALA A 1 176 ? 18.292 6.510 -43.912 1.00 85.81 176 ALA A CA 1
ATOM 1285 C C . ALA A 1 176 ? 17.732 7.199 -45.158 1.00 85.81 176 ALA A C 1
ATOM 1287 O O . ALA A 1 176 ? 18.039 6.802 -46.282 1.00 85.81 176 ALA A O 1
ATOM 1288 N N . ASN A 1 177 ? 16.930 8.249 -44.967 1.00 82.19 177 ASN A N 1
ATOM 1289 C CA . ASN A 1 177 ? 16.581 9.167 -46.046 1.00 82.19 177 ASN A CA 1
ATOM 1290 C C . ASN A 1 177 ? 17.685 10.225 -46.148 1.00 82.19 177 ASN A C 1
ATOM 1292 O O . ASN A 1 177 ? 17.626 11.262 -45.490 1.00 82.19 177 ASN A O 1
ATOM 1296 N N . THR A 1 178 ? 18.737 9.935 -46.908 1.00 82.12 178 THR A N 1
ATOM 1297 C CA . THR A 1 178 ? 19.817 10.900 -47.122 1.00 82.12 178 THR A CA 1
ATOM 1298 C C . THR A 1 178 ? 19.379 11.916 -48.171 1.00 82.12 178 THR A C 1
ATOM 1300 O O . THR A 1 178 ? 19.278 11.593 -49.352 1.00 82.12 178 THR A O 1
ATOM 1303 N N . VAL A 1 179 ? 19.146 13.163 -47.758 1.00 82.06 179 VAL A N 1
ATOM 1304 C CA . VAL A 1 179 ? 19.085 14.286 -48.700 1.00 82.06 179 VAL A CA 1
ATOM 1305 C C . VAL A 1 179 ? 20.525 14.611 -49.085 1.00 82.06 179 VAL A C 1
ATOM 1307 O O . VAL A 1 179 ? 21.269 15.146 -48.267 1.00 82.06 179 VAL A O 1
ATOM 1310 N N . ILE A 1 180 ? 20.939 14.244 -50.297 1.00 80.12 180 ILE A N 1
ATOM 1311 C CA . ILE A 1 180 ? 22.225 14.676 -50.853 1.00 80.12 180 ILE A CA 1
ATOM 1312 C C . ILE A 1 180 ? 21.978 16.054 -51.476 1.00 80.12 180 ILE A C 1
ATOM 1314 O O . ILE A 1 180 ? 21.225 16.126 -52.451 1.00 80.12 180 ILE A O 1
ATOM 1318 N N . PRO A 1 181 ? 22.519 17.152 -50.918 1.00 77.56 181 PRO A N 1
ATOM 1319 C CA . PRO A 1 181 ? 22.439 18.441 -51.585 1.00 77.56 181 PRO A CA 1
ATOM 1320 C C . PRO A 1 181 ? 23.198 18.347 -52.913 1.00 77.56 181 PRO A C 1
ATOM 1322 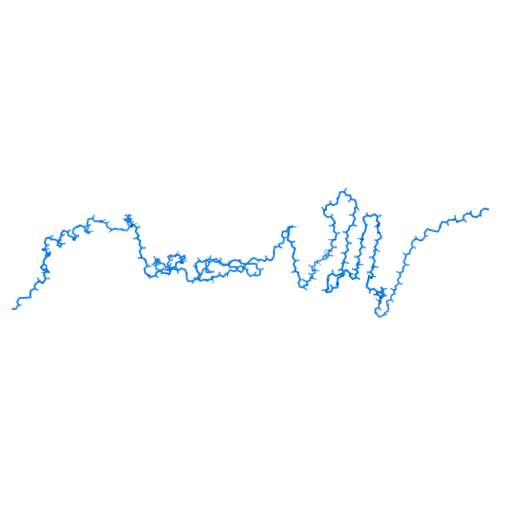O O . PRO A 1 181 ? 24.291 17.787 -52.973 1.00 77.56 181 PRO A O 1
ATOM 1325 N N . ASP A 1 182 ? 22.585 18.841 -53.987 1.00 81.75 182 ASP A N 1
ATOM 1326 C CA . ASP A 1 182 ? 23.241 18.951 -55.286 1.00 81.75 182 ASP A CA 1
ATOM 1327 C C . ASP A 1 182 ? 24.342 20.011 -55.148 1.00 81.75 182 ASP A C 1
ATOM 1329 O O . ASP A 1 182 ? 24.056 21.212 -55.102 1.00 81.75 182 ASP A O 1
ATOM 1333 N N . ASP A 1 183 ? 25.592 19.573 -54.981 1.00 73.62 183 ASP A N 1
ATOM 1334 C CA . ASP A 1 183 ? 26.764 20.449 -54.980 1.00 73.62 183 ASP A CA 1
ATOM 1335 C C . ASP A 1 183 ? 26.974 20.936 -56.416 1.00 73.62 183 ASP A C 1
ATOM 1337 O O . ASP A 1 183 ? 27.815 20.425 -57.158 1.00 73.62 183 ASP A O 1
ATOM 1341 N N . GLY A 1 184 ? 26.151 21.902 -56.824 1.00 70.44 184 GLY A N 1
ATOM 1342 C CA . GLY A 1 184 ? 26.178 22.531 -58.134 1.00 70.44 184 GLY A CA 1
ATOM 1343 C C . GLY A 1 184 ? 27.533 23.170 -58.417 1.00 70.44 184 GLY A C 1
ATOM 1344 O O . GLY A 1 184 ? 27.727 24.363 -58.196 1.00 70.44 184 GLY A O 1
ATOM 1345 N N . TYR A 1 185 ? 28.467 22.380 -58.937 1.00 63.06 185 TYR A N 1
ATOM 1346 C CA . TYR A 1 185 ? 29.635 22.882 -59.640 1.00 63.06 185 TYR A CA 1
ATOM 1347 C C . TYR A 1 185 ? 29.195 23.275 -61.052 1.00 63.06 185 TYR A C 1
ATOM 1349 O O . TYR A 1 185 ? 28.983 22.422 -61.916 1.00 63.06 185 TYR A O 1
ATOM 1357 N N . ILE A 1 186 ? 29.029 24.585 -61.244 1.00 57.94 186 ILE A N 1
ATOM 1358 C CA . ILE A 1 186 ? 29.031 25.254 -62.550 1.00 57.94 186 ILE A CA 1
ATOM 1359 C C . ILE A 1 186 ? 30.476 25.641 -62.865 1.00 57.94 186 ILE A C 1
ATOM 1361 O O . ILE A 1 186 ? 31.141 26.175 -61.947 1.00 57.94 186 ILE A O 1
#

pLDDT: mean 84.28, std 10.33, range [44.38, 96.0]

Organism: NCBI:txid412755

Mean predicted aligned error: 12.68 Å

Secondary structure (DSSP, 8-state):
--------TT--HHHHHHHHHHHHHT---TT-----S----TTSPTT--EEE-TTS-EEE-S-GGGTS--BTTTBEEEE-SSS-EEEEPPPP-STT-----S------SS-------TT-SSS---EEEEEE-TTS-EEEEEEE--TT----EEEE-SSS------SSS-----------------

Radius of gyration: 41.08 Å; Cα contacts (8 Å, |Δi|>4): 161; chains: 1; bounding box: 69×48×139 Å

Sequence (186 aa):
MGTSNLISVGTTLQDLRRAVQKLASLKLNADSAITFGSITLDNLTANRLTYADADKLLSSVADLTTWVAGTTNQISIADDGDGSITLSTPQDIHTGASPTFAGLTILSPAPILVFQDSNSLGAASIGYIEWRDSGGGRAGFLGNNSSGNDDLYWKNEQGGNIGIETTGAGEFQIFANTVIPDDGYI